Protein AF-A0A5E6T6J3-F1 (afdb_monomer_lite)

Organism: Pseudomonas fluorescens (NCBI:txid294)

Foldseek 3Di:
DDDDDDDDDDDDDDDDDPDDDDDDDPPDDPDDPPPQVVVVLLVQPLQAAWPLQQWDDAPQWIKTWDDADPVGRFIKIKIDGLPDLWIWIWGQDPVGTDIDDPDPVDRTDDPVSSVSNNPHPRSVCSPVSFDHFQWFWPDQDQQAWTKIWTLRQWDADPQKTWTKIKTQGQAFDDDQPPATFGMKIWTKIANLVQQWIDTQKIFTAGLVGDTDDMDGDPDTDIDHLVPDDPSVSSNNVQVSDPSVSRVVGDRHDRDDHHYDDDDDDDDDVVVVVVVVVVVDDPDPDDDPDDDDDDPSPPDPDDDDDDD

pLDDT: mean 82.77, std 19.81, range [26.84, 98.56]

Sequence (307 aa):
MDARFSLLLALPLALAACSTPPKPQPLAKPQPPAQHPGLEVFERVINEPAAPDSIIRQGDQITYMIAPSASNPWVARFDASCSQPSASMFYPTNQGMQAFSDNDESSSLAQPQLQVLQRSEQLKNACAYRAVPDWRALDTAPGQDWLVLDRNSAIHDDGVLKIWTSIQLAHYQAAAGYSQVAQLHERLAIDCKQRTFKPLSDFKVDDNGRVYKGKINLNTPMAPLAQADRGQQRLIEAACQPAASWAQMATPPMRTPLPPQLDTPKAAPAVLAAIDALQLPQPRLTLEALHYRYDALVLNGICQPVR

Secondary structure (DSSP, 8-state):
-------------------PPPP-PPPPP-PPPP--HHHHHHHHHTTSPP-GGG-EEETTEEEEEEPP-SS----EEEEEESSSS-EEEEEEETTEEEEE-SSTT--BPPHHHHHHHHH-HHHHHHHHHSPPP-EEES---TTSPEEEEEEEEEEEETTEEEEEEEEEEEEEEE-SSSPEEEEEEEEEEEETTTTEEEEEEEEEE-TT--EEEEEE-TTPPPEEGGGS-HHHHHHHHHHTS-HHHHHTSPPPPP-PPBPP-PPPPPPPHHHHHHHHHTTPPPPSS----------TTTTSS--PPP-

Structure (mmCIF, N/CA/C/O backbone):
data_AF-A0A5E6T6J3-F1
#
_entry.id   AF-A0A5E6T6J3-F1
#
loop_
_atom_site.group_PDB
_atom_site.id
_atom_site.type_symbol
_atom_site.label_atom_id
_atom_site.label_alt_id
_atom_site.label_comp_id
_atom_site.label_asym_id
_atom_site.label_entity_id
_atom_site.label_seq_id
_atom_site.pdbx_PDB_ins_code
_atom_site.Cartn_x
_atom_site.Cartn_y
_atom_site.Cartn_z
_atom_site.occupancy
_atom_site.B_iso_or_equiv
_atom_site.auth_seq_id
_atom_site.auth_comp_id
_atom_site.auth_asym_id
_atom_site.auth_atom_id
_atom_site.pdbx_PDB_model_num
ATOM 1 N N . MET A 1 1 ? 72.345 -20.130 47.124 1.00 34.69 1 MET A N 1
ATOM 2 C CA . MET A 1 1 ? 73.199 -20.010 45.929 1.00 34.69 1 MET A CA 1
ATOM 3 C C . MET A 1 1 ? 72.376 -19.271 44.886 1.00 34.69 1 MET A C 1
ATOM 5 O O . MET A 1 1 ? 71.351 -19.800 44.498 1.00 34.69 1 MET A O 1
ATOM 9 N N . ASP A 1 2 ? 72.622 -18.039 44.470 1.00 36.75 2 ASP A N 1
ATOM 10 C CA . ASP A 1 2 ? 73.571 -17.016 44.883 1.00 36.75 2 ASP A CA 1
ATOM 11 C C . ASP A 1 2 ? 72.909 -15.656 44.660 1.00 36.75 2 ASP A C 1
ATOM 13 O O . ASP A 1 2 ? 72.164 -15.450 43.703 1.00 36.75 2 ASP A O 1
ATOM 17 N N . ALA A 1 3 ? 73.193 -14.740 45.576 1.00 38.31 3 ALA A N 1
ATOM 18 C CA . ALA A 1 3 ? 72.834 -13.341 45.496 1.00 38.31 3 ALA A CA 1
ATOM 19 C C . ALA A 1 3 ? 73.703 -12.626 44.456 1.00 38.31 3 ALA A C 1
ATOM 21 O O . ALA A 1 3 ? 74.915 -12.835 44.448 1.00 38.31 3 ALA A O 1
ATOM 22 N N . ARG A 1 4 ? 73.128 -11.695 43.683 1.00 43.88 4 ARG A N 1
ATOM 23 C CA . ARG A 1 4 ? 73.858 -10.507 43.215 1.00 43.88 4 ARG A CA 1
ATOM 24 C C . ARG A 1 4 ? 72.974 -9.265 43.285 1.00 43.88 4 ARG A C 1
ATOM 26 O O . ARG A 1 4 ? 71.916 -9.175 42.675 1.00 43.88 4 ARG A O 1
ATOM 33 N N . PHE A 1 5 ? 73.466 -8.362 44.118 1.00 38.38 5 PHE A N 1
ATOM 34 C CA . PHE A 1 5 ? 73.019 -7.022 44.461 1.00 38.38 5 PHE A CA 1
ATOM 35 C C . PHE A 1 5 ? 73.732 -5.994 43.560 1.00 38.38 5 PHE A C 1
ATOM 37 O O . PHE A 1 5 ? 74.845 -6.272 43.112 1.00 38.38 5 PHE A O 1
ATOM 44 N N . SER A 1 6 ? 73.154 -4.784 43.479 1.00 40.75 6 SER A N 1
ATOM 45 C CA . SER A 1 6 ? 73.838 -3.487 43.256 1.00 40.75 6 SER A CA 1
ATOM 46 C C . SER A 1 6 ? 74.314 -3.165 41.818 1.00 40.75 6 SER A C 1
ATOM 48 O O . SER A 1 6 ? 74.753 -4.049 41.104 1.00 40.75 6 SER A O 1
ATOM 50 N N . LEU A 1 7 ? 74.313 -1.926 41.297 1.00 35.81 7 LEU A N 1
ATOM 51 C CA . LEU A 1 7 ? 74.151 -0.587 41.877 1.00 35.81 7 LEU A CA 1
ATOM 52 C C . LEU A 1 7 ? 73.859 0.454 40.753 1.00 35.81 7 LEU A C 1
ATOM 54 O O . LEU A 1 7 ? 74.446 0.372 39.680 1.00 35.81 7 LEU A O 1
ATOM 58 N N . LEU A 1 8 ? 72.991 1.426 41.065 1.00 38.19 8 LEU A N 1
ATOM 59 C CA . LEU A 1 8 ? 72.977 2.874 40.747 1.00 38.19 8 LEU A CA 1
ATOM 60 C C . LEU A 1 8 ? 73.621 3.441 39.457 1.00 38.19 8 LEU A C 1
ATOM 62 O O . LEU A 1 8 ? 74.832 3.372 39.283 1.00 38.19 8 LEU A O 1
ATOM 66 N N . LEU A 1 9 ? 72.850 4.278 38.740 1.00 41.41 9 LEU A N 1
ATOM 67 C CA . LEU A 1 9 ? 73.214 5.692 38.518 1.00 41.41 9 LEU A CA 1
ATOM 68 C C . LEU A 1 9 ? 72.005 6.544 38.088 1.00 41.41 9 LEU A C 1
ATOM 70 O O . LEU A 1 9 ? 71.253 6.199 37.182 1.00 41.41 9 LEU A O 1
ATOM 74 N N . ALA A 1 10 ? 71.832 7.654 38.802 1.00 41.59 10 ALA A N 1
ATOM 75 C CA . ALA A 1 10 ? 70.786 8.651 38.645 1.00 41.59 10 ALA A CA 1
ATOM 76 C C . ALA A 1 10 ? 71.188 9.745 37.645 1.00 41.59 10 ALA A C 1
ATOM 78 O O . ALA A 1 10 ? 72.358 10.116 37.589 1.00 41.59 10 ALA A O 1
ATOM 79 N N . LEU A 1 11 ? 70.204 10.349 36.970 1.00 38.53 11 LEU A N 1
ATOM 80 C CA . LEU A 1 11 ? 70.272 11.751 36.545 1.00 38.53 11 LEU A CA 1
ATOM 81 C C . LEU A 1 11 ? 68.851 12.350 36.450 1.00 38.53 11 LEU A C 1
ATOM 83 O O . LEU A 1 11 ? 68.021 11.809 35.719 1.00 38.53 11 LEU A O 1
ATOM 87 N N . PRO A 1 12 ? 68.543 13.440 37.180 1.00 44.53 12 PRO A N 1
ATOM 88 C CA . PRO A 1 12 ? 67.252 14.112 37.126 1.00 44.53 12 PRO A CA 1
ATOM 89 C C . PRO A 1 12 ? 67.268 15.213 36.055 1.00 44.53 12 PRO A C 1
ATOM 91 O O . PRO A 1 12 ? 68.123 16.095 36.073 1.00 44.53 12 PRO A O 1
ATOM 94 N N . LEU A 1 13 ? 66.293 15.204 35.147 1.00 43.09 13 LEU A N 1
ATOM 95 C CA . LEU A 1 13 ? 65.971 16.361 34.310 1.00 43.09 13 LEU A CA 1
ATOM 96 C C . LEU A 1 13 ? 64.807 17.107 34.961 1.00 43.09 13 LEU A C 1
ATOM 98 O O . LEU A 1 13 ? 63.645 16.729 34.838 1.00 43.09 13 LEU A O 1
ATOM 102 N N . ALA A 1 14 ? 65.155 18.159 35.699 1.00 44.19 14 ALA A N 1
ATOM 103 C CA . ALA A 1 14 ? 64.214 19.146 36.193 1.00 44.19 14 ALA A CA 1
ATOM 104 C C . ALA A 1 14 ? 63.704 19.990 35.013 1.00 44.19 14 ALA A C 1
ATOM 106 O O . ALA A 1 14 ? 64.419 20.850 34.502 1.00 44.19 14 ALA A O 1
ATOM 107 N N . LEU A 1 15 ? 62.461 19.757 34.593 1.00 42.69 15 LEU A N 1
ATOM 108 C CA . LEU A 1 15 ? 61.692 20.717 33.805 1.00 42.69 15 LEU A CA 1
ATOM 109 C C . LEU A 1 15 ? 60.736 21.431 34.760 1.00 42.69 15 LEU A C 1
ATOM 111 O O . LEU A 1 15 ? 59.758 20.861 35.240 1.00 42.69 15 LEU A O 1
ATOM 115 N N . ALA A 1 16 ? 61.078 22.679 35.072 1.00 42.09 16 ALA A N 1
ATOM 116 C CA . ALA A 1 16 ? 60.242 23.595 35.825 1.00 42.09 16 ALA A CA 1
ATOM 117 C C . ALA A 1 16 ? 58.937 23.851 35.053 1.00 42.09 16 ALA A C 1
ATOM 119 O O . ALA A 1 16 ? 58.930 24.523 34.023 1.00 42.09 16 ALA A O 1
ATOM 120 N N . ALA A 1 17 ? 57.831 23.305 35.552 1.00 38.59 17 ALA A N 1
ATOM 121 C CA . ALA A 1 17 ? 56.495 23.646 35.094 1.00 38.59 17 ALA A CA 1
ATOM 122 C C . ALA A 1 17 ? 56.027 24.918 35.817 1.00 38.59 17 ALA A C 1
ATOM 124 O O . ALA A 1 17 ? 55.760 24.899 37.018 1.00 38.59 17 ALA A O 1
ATOM 125 N N . CYS A 1 18 ? 55.894 26.027 35.089 1.00 38.78 18 CYS A N 1
ATOM 126 C CA . CYS A 1 18 ? 55.054 27.141 35.519 1.00 38.78 18 CYS A CA 1
ATOM 127 C C . CYS A 1 18 ? 53.586 26.719 35.365 1.00 38.78 18 CYS A C 1
ATOM 129 O O . CYS A 1 18 ? 52.980 26.908 34.314 1.00 38.78 18 CYS A O 1
ATOM 131 N N . SER A 1 19 ? 53.017 26.110 36.403 1.00 37.44 19 SER A N 1
ATOM 132 C CA . SER A 1 19 ? 51.585 25.832 36.488 1.00 37.44 19 SER A CA 1
ATOM 133 C C . SER A 1 19 ? 50.838 27.111 36.870 1.00 37.44 19 SER A C 1
ATOM 135 O O . SER A 1 19 ? 50.778 27.480 38.044 1.00 37.44 19 SER A O 1
ATOM 137 N N . THR A 1 20 ? 50.263 27.799 35.886 1.00 49.47 20 THR A N 1
ATOM 138 C CA . THR A 1 20 ? 49.179 28.752 36.135 1.00 49.47 20 THR A CA 1
ATOM 139 C C . THR A 1 20 ? 47.902 27.964 36.457 1.00 49.47 20 THR A C 1
ATOM 141 O O . THR A 1 20 ? 47.571 27.019 35.738 1.00 49.47 20 THR A O 1
ATOM 144 N N . PRO A 1 21 ? 47.181 28.286 37.546 1.00 46.97 21 PRO A N 1
ATOM 145 C CA . PRO A 1 21 ? 45.949 27.585 37.885 1.00 46.97 21 PRO A CA 1
ATOM 146 C C . PRO A 1 21 ? 44.889 27.823 36.794 1.00 46.97 21 PRO A C 1
ATOM 148 O O . PRO A 1 21 ? 44.696 28.972 36.376 1.00 46.97 21 PRO A O 1
ATOM 151 N N . PRO A 1 22 ? 44.190 26.774 36.319 1.00 43.94 22 PRO A N 1
ATOM 152 C CA . PRO A 1 22 ? 43.126 26.934 35.343 1.00 43.94 22 PRO A CA 1
ATOM 153 C C . PRO A 1 22 ? 41.999 27.769 35.952 1.00 43.94 22 PRO A C 1
ATOM 155 O O . PRO A 1 22 ? 41.459 27.467 37.017 1.00 43.94 22 PRO A O 1
ATOM 158 N N . LYS A 1 23 ? 41.663 28.856 35.256 1.00 38.97 23 LYS A N 1
ATOM 159 C CA . LYS A 1 23 ? 40.529 29.724 35.568 1.00 38.97 23 LYS A CA 1
ATOM 160 C C . LYS A 1 23 ? 39.251 28.865 35.556 1.00 38.97 23 LYS A C 1
ATOM 162 O O . LYS A 1 23 ? 39.066 28.129 34.584 1.00 38.97 23 LYS A O 1
ATOM 167 N N . PRO A 1 24 ? 38.375 28.935 36.576 1.00 42.72 24 PRO A N 1
ATOM 168 C CA . PRO A 1 24 ? 37.140 28.160 36.592 1.00 42.72 24 PRO A CA 1
ATOM 169 C C . PRO A 1 24 ? 36.314 28.490 35.348 1.00 42.72 24 PRO A C 1
ATOM 171 O O . PRO A 1 24 ? 35.892 29.634 35.160 1.00 42.72 24 PRO A O 1
ATOM 174 N N . GLN A 1 25 ? 36.120 27.503 34.475 1.00 47.19 25 GLN A N 1
ATOM 175 C CA . GLN A 1 25 ? 35.146 27.611 33.399 1.00 47.19 25 GLN A CA 1
ATOM 176 C C . GLN A 1 25 ? 33.752 27.645 34.043 1.00 47.19 25 GLN A C 1
ATOM 178 O O . GLN A 1 25 ? 33.476 26.820 34.920 1.00 47.19 25 GLN A O 1
ATOM 183 N N . PRO A 1 26 ? 32.874 28.589 33.665 1.00 46.91 26 PRO A N 1
ATOM 184 C CA . PRO A 1 26 ? 31.494 28.565 34.120 1.00 46.91 26 PRO A CA 1
ATOM 185 C C . PRO A 1 26 ? 30.868 27.238 33.696 1.00 46.91 26 PRO A C 1
ATOM 187 O O . PRO A 1 26 ? 30.985 26.860 32.529 1.00 46.91 26 PRO A O 1
ATOM 190 N N . LEU A 1 27 ? 30.211 26.543 34.632 1.00 44.94 27 LEU A N 1
ATOM 191 C CA . LEU A 1 27 ? 29.391 25.381 34.305 1.00 44.94 27 LEU A CA 1
ATOM 192 C C . LEU A 1 27 ? 28.456 25.760 33.154 1.00 44.94 27 LEU A C 1
ATOM 194 O O . LEU A 1 27 ? 27.659 26.697 33.276 1.00 44.94 27 LEU A O 1
ATOM 198 N N . ALA A 1 28 ? 28.571 25.035 32.041 1.00 47.66 28 ALA A N 1
ATOM 199 C CA . ALA A 1 28 ? 27.585 25.088 30.980 1.00 47.66 28 ALA A CA 1
ATOM 200 C C . ALA A 1 28 ? 26.216 24.842 31.622 1.00 47.66 28 ALA A C 1
ATOM 202 O O . ALA A 1 28 ? 26.008 23.835 32.304 1.00 47.66 28 ALA A O 1
ATOM 203 N N . LYS A 1 29 ? 25.300 25.801 31.460 1.00 40.41 29 LYS A N 1
ATOM 204 C CA . LYS A 1 29 ? 23.901 25.602 31.839 1.00 40.41 29 LYS A CA 1
ATOM 205 C C . LYS A 1 29 ? 23.422 24.325 31.140 1.00 40.41 29 LYS A C 1
ATOM 207 O O . LYS A 1 29 ? 23.726 24.184 29.954 1.00 40.41 29 LYS A O 1
ATOM 212 N N . PRO A 1 30 ? 22.689 23.426 31.821 1.00 41.59 30 PRO A N 1
ATOM 213 C CA . PRO A 1 30 ? 22.049 22.304 31.154 1.00 41.59 30 PRO A CA 1
ATOM 214 C C . PRO A 1 30 ? 21.245 22.857 29.979 1.00 41.59 30 PRO A C 1
ATOM 216 O O . PRO A 1 30 ? 20.321 23.650 30.177 1.00 41.59 30 PRO A O 1
ATOM 219 N N . GLN A 1 31 ? 21.645 22.516 28.753 1.00 39.72 31 GLN A N 1
ATOM 220 C CA . GLN A 1 31 ? 20.780 22.738 27.606 1.00 39.72 31 GLN A CA 1
ATOM 221 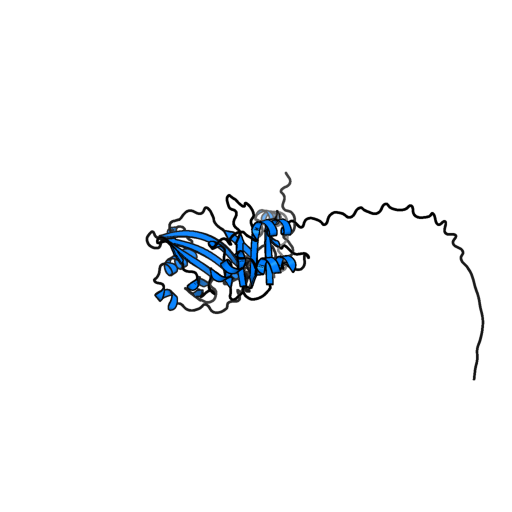C C . GLN A 1 31 ? 19.485 21.972 27.894 1.00 39.72 31 GLN A C 1
ATOM 223 O O . GLN A 1 31 ? 19.563 20.808 28.302 1.00 39.72 31 GLN A O 1
ATOM 228 N N . PRO A 1 32 ? 18.306 22.601 27.738 1.00 45.78 32 PRO A N 1
ATOM 229 C CA . PRO A 1 32 ? 17.053 21.864 27.740 1.00 45.78 32 PRO A CA 1
ATOM 230 C C . PRO A 1 32 ? 17.205 20.676 26.783 1.00 45.78 32 PRO A C 1
ATOM 232 O O . PRO A 1 32 ? 17.799 20.869 25.714 1.00 45.78 32 PRO A O 1
ATOM 235 N N . PRO A 1 33 ? 16.746 19.465 27.149 1.00 48.06 33 PRO A N 1
ATOM 236 C CA . PRO A 1 33 ? 16.816 18.325 26.245 1.00 48.06 33 PRO A CA 1
ATOM 237 C C . PRO A 1 33 ? 16.222 18.750 24.904 1.00 48.06 33 PRO A C 1
ATOM 239 O O . PRO A 1 33 ? 15.139 19.340 24.866 1.00 48.06 33 PRO A O 1
ATOM 242 N N . ALA A 1 34 ? 16.981 18.542 23.826 1.00 51.72 34 ALA A N 1
ATOM 243 C CA . ALA A 1 34 ? 16.543 18.891 22.486 1.00 51.72 34 ALA A CA 1
ATOM 244 C C . ALA A 1 34 ? 15.158 18.271 22.266 1.00 51.72 34 ALA A C 1
ATOM 246 O O . ALA A 1 34 ? 15.000 17.057 22.395 1.00 51.72 34 ALA A O 1
ATOM 247 N N . GLN A 1 35 ? 14.144 19.103 22.015 1.00 57.00 35 GLN A N 1
ATOM 248 C CA . GLN A 1 35 ? 12.812 18.620 21.669 1.00 57.00 35 GLN A CA 1
ATOM 249 C C . GLN A 1 35 ? 12.959 17.758 20.420 1.00 57.00 35 GLN A C 1
ATOM 251 O O . GLN A 1 35 ? 13.288 18.270 19.352 1.00 57.00 35 GLN A O 1
ATOM 256 N N . HIS A 1 36 ? 12.781 16.447 20.569 1.00 68.56 36 HIS A N 1
ATOM 257 C CA . HIS A 1 36 ? 12.820 15.527 19.447 1.00 68.56 36 HIS A CA 1
ATOM 258 C C . HIS A 1 36 ? 11.587 15.823 18.582 1.00 68.56 36 HIS A C 1
ATOM 260 O O . HIS A 1 36 ? 10.478 15.594 19.068 1.00 68.56 36 HIS A O 1
ATOM 266 N N . PRO A 1 37 ? 11.715 16.314 17.332 1.00 83.88 37 PRO A N 1
ATOM 267 C CA . PRO A 1 37 ? 10.552 16.684 16.521 1.00 83.88 37 PRO A CA 1
ATOM 268 C C . PRO A 1 37 ? 9.555 15.526 16.384 1.00 83.88 37 PRO A C 1
ATOM 270 O O . PRO A 1 37 ? 8.348 15.730 16.430 1.00 83.88 37 PRO A O 1
ATOM 273 N N . GLY A 1 38 ? 10.064 14.289 16.329 1.00 90.88 38 GLY A N 1
ATOM 274 C CA . GLY A 1 38 ? 9.240 13.080 16.343 1.00 90.88 38 GLY A CA 1
ATOM 275 C C . GLY A 1 38 ? 8.353 12.912 17.585 1.00 90.88 38 GLY A C 1
ATOM 276 O O . GLY A 1 38 ? 7.241 12.419 17.442 1.00 90.88 38 GLY A O 1
ATOM 277 N N . LEU A 1 39 ? 8.778 13.356 18.776 1.00 93.50 39 LEU A N 1
ATOM 278 C CA . LEU A 1 39 ? 7.950 13.264 19.985 1.00 93.50 39 LEU A CA 1
ATOM 279 C C . LEU A 1 39 ? 6.722 14.172 19.883 1.00 93.50 39 LEU A C 1
ATOM 281 O O . LEU A 1 39 ? 5.617 13.725 20.177 1.00 93.50 39 LEU A O 1
ATOM 285 N N . GLU A 1 40 ? 6.901 15.406 19.404 1.00 92.75 40 GLU A N 1
ATOM 286 C CA . GLU A 1 40 ? 5.778 16.318 19.177 1.00 92.75 40 GLU A CA 1
ATOM 287 C C . GLU A 1 40 ? 4.799 15.724 18.161 1.00 92.75 40 GLU A C 1
ATOM 289 O O . GLU A 1 40 ? 3.599 15.678 18.427 1.00 92.75 40 GLU A O 1
ATOM 294 N N . VAL A 1 41 ? 5.294 15.209 17.025 1.00 94.56 41 VAL A N 1
ATOM 295 C CA . VAL A 1 41 ? 4.415 14.560 16.040 1.00 94.56 41 VAL A CA 1
ATOM 296 C C . VAL A 1 41 ? 3.656 13.405 16.684 1.00 94.56 41 VAL A C 1
ATOM 298 O O . VAL A 1 41 ? 2.436 13.349 16.558 1.00 94.56 41 VAL A O 1
ATOM 301 N N . PHE A 1 42 ? 4.347 12.519 17.408 1.00 95.81 42 PHE A N 1
ATOM 302 C CA . PHE A 1 42 ? 3.733 11.373 18.078 1.00 95.81 42 PHE A CA 1
ATOM 303 C C . PHE A 1 42 ? 2.585 11.804 18.997 1.00 95.81 42 PHE A C 1
ATOM 305 O O . PHE A 1 42 ? 1.472 11.302 18.860 1.00 95.81 42 PHE A O 1
ATOM 312 N N . GLU A 1 43 ? 2.815 12.780 19.877 1.00 94.50 43 GLU A N 1
ATOM 313 C CA . GLU A 1 43 ? 1.795 13.296 20.799 1.00 94.50 43 GLU A CA 1
ATOM 314 C C . GLU A 1 43 ? 0.587 13.904 20.069 1.00 94.50 43 GLU A C 1
ATOM 316 O O . GLU A 1 43 ? -0.543 13.810 20.553 1.00 94.50 43 GLU A O 1
ATOM 321 N N . ARG A 1 44 ? 0.804 14.487 18.883 1.00 94.19 44 ARG A N 1
ATOM 322 C CA . ARG A 1 44 ? -0.257 15.059 18.040 1.00 94.19 44 ARG A CA 1
ATOM 323 C C . ARG A 1 44 ? -1.055 14.018 17.267 1.00 94.19 44 ARG A C 1
ATOM 325 O O . ARG A 1 44 ? -2.208 14.293 16.949 1.00 94.19 44 ARG A O 1
ATOM 332 N N . VAL A 1 45 ? -0.469 12.868 16.931 1.00 95.75 45 VAL A N 1
ATOM 333 C CA . VAL A 1 45 ? -1.109 11.881 16.043 1.00 95.75 45 VAL A CA 1
ATOM 334 C C . VAL A 1 45 ? -1.593 10.617 16.747 1.00 95.75 45 VAL A C 1
ATOM 336 O O . VAL A 1 45 ? -2.412 9.900 16.186 1.00 95.75 45 VAL A O 1
ATOM 339 N N . ILE A 1 46 ? -1.124 10.312 17.959 1.00 95.50 46 ILE A N 1
ATOM 340 C CA . ILE A 1 46 ? -1.368 9.013 18.616 1.00 95.50 46 ILE A CA 1
ATOM 341 C C . ILE A 1 46 ? -2.845 8.721 18.923 1.00 95.50 46 ILE A C 1
ATOM 343 O O . ILE A 1 46 ? -3.253 7.565 19.021 1.00 95.50 46 ILE A O 1
ATOM 347 N N . ASN A 1 47 ? -3.655 9.773 19.056 1.00 93.62 47 ASN A N 1
ATOM 348 C CA . ASN A 1 47 ? -5.092 9.670 19.312 1.00 93.62 47 ASN A CA 1
ATOM 349 C C . ASN A 1 47 ? -5.945 9.879 18.054 1.00 93.62 47 ASN A C 1
ATOM 351 O O . ASN A 1 47 ? -7.170 9.799 18.129 1.00 93.62 47 ASN A O 1
ATOM 355 N N . GLU A 1 48 ? -5.323 10.148 16.907 1.00 95.25 48 GLU A N 1
ATOM 356 C CA . GLU A 1 48 ? -6.041 10.304 15.647 1.00 95.25 48 GLU A CA 1
ATOM 357 C C . GLU A 1 48 ? -6.415 8.939 15.059 1.00 95.25 48 GLU A C 1
ATOM 359 O O . GLU A 1 48 ? -5.686 7.957 15.230 1.00 95.25 48 GLU A O 1
ATOM 364 N N . PRO A 1 49 ? -7.532 8.833 14.329 1.00 94.25 49 PRO A N 1
ATOM 365 C CA . PRO A 1 49 ? -7.868 7.599 13.641 1.00 94.25 49 PRO A CA 1
ATOM 366 C C . PRO A 1 49 ? -6.873 7.309 12.509 1.00 94.25 49 PRO A C 1
ATOM 368 O O . PRO A 1 49 ? -6.464 8.200 11.763 1.00 94.25 49 PRO A O 1
ATOM 371 N N . ALA A 1 50 ? -6.536 6.029 12.333 1.00 95.25 50 ALA A N 1
ATOM 372 C CA . ALA A 1 50 ? -5.839 5.569 11.139 1.00 95.25 50 ALA A CA 1
ATOM 373 C C . ALA A 1 50 ? -6.678 5.878 9.892 1.00 95.25 50 ALA A C 1
ATOM 375 O O . ALA A 1 50 ? -7.880 5.603 9.862 1.00 95.25 50 ALA A O 1
ATOM 376 N N . ALA A 1 51 ? -6.053 6.412 8.844 1.00 94.81 51 ALA A N 1
ATOM 377 C CA . ALA A 1 51 ? -6.735 6.616 7.577 1.00 94.81 51 ALA A CA 1
ATOM 378 C C . ALA A 1 51 ? -7.046 5.240 6.958 1.00 94.81 51 ALA A C 1
ATOM 380 O O . ALA A 1 51 ? -6.110 4.509 6.619 1.00 94.81 51 ALA A O 1
ATOM 381 N N . PRO A 1 52 ? -8.324 4.860 6.784 1.00 93.31 52 PRO A N 1
ATOM 382 C CA . PRO A 1 52 ? -8.708 3.479 6.477 1.00 93.31 52 PRO A CA 1
ATOM 383 C C . PRO A 1 52 ? -8.122 2.978 5.154 1.00 93.31 52 PRO A C 1
ATOM 385 O O . PRO A 1 52 ? -7.695 1.829 5.042 1.00 93.31 52 PRO A O 1
ATOM 388 N N . ASP A 1 53 ? -8.025 3.866 4.167 1.00 94.88 53 ASP A N 1
ATOM 389 C CA . ASP A 1 53 ? -7.494 3.546 2.845 1.00 94.88 53 ASP A CA 1
ATOM 390 C C . ASP A 1 53 ? -5.960 3.467 2.808 1.00 94.88 53 ASP A C 1
ATOM 392 O O . ASP A 1 53 ? -5.393 3.182 1.761 1.00 94.88 53 ASP A O 1
ATOM 396 N N . SER A 1 54 ? -5.272 3.676 3.935 1.00 95.56 54 SER A N 1
ATOM 397 C CA . SER A 1 54 ? -3.814 3.523 4.064 1.00 95.56 54 SER A CA 1
ATOM 398 C C . SER A 1 54 ? -3.377 2.220 4.734 1.00 95.56 54 SER A C 1
ATOM 400 O O . SER A 1 54 ? -2.183 1.942 4.800 1.00 95.56 54 SER A O 1
ATOM 402 N N . ILE A 1 55 ? -4.328 1.441 5.260 1.00 96.00 55 ILE A N 1
ATOM 403 C CA . ILE A 1 55 ? -4.034 0.290 6.112 1.00 96.00 55 ILE A CA 1
ATOM 404 C C . ILE A 1 55 ? -3.567 -0.895 5.256 1.00 96.00 55 ILE A C 1
ATOM 406 O O . ILE A 1 55 ? -4.362 -1.560 4.579 1.00 96.00 55 ILE A O 1
ATOM 410 N N . ILE A 1 56 ? -2.268 -1.185 5.318 1.00 94.56 56 ILE A N 1
ATOM 411 C CA . ILE A 1 56 ? -1.615 -2.360 4.742 1.00 94.56 56 ILE A CA 1
ATOM 412 C C . ILE A 1 56 ? -1.362 -3.391 5.819 1.00 94.56 56 ILE A C 1
ATOM 414 O O . ILE A 1 56 ? -0.795 -3.067 6.849 1.00 94.56 56 ILE A O 1
ATOM 418 N N . ARG A 1 57 ? -1.760 -4.639 5.578 1.00 93.44 57 ARG A N 1
ATOM 419 C CA . ARG A 1 57 ? -1.480 -5.752 6.484 1.00 93.44 57 ARG A CA 1
ATOM 420 C C . ARG A 1 57 ? -0.698 -6.826 5.752 1.00 93.44 57 ARG A C 1
ATOM 422 O O . ARG A 1 57 ? -1.004 -7.117 4.602 1.00 93.44 57 ARG A O 1
ATOM 429 N N . GLN A 1 58 ? 0.250 -7.447 6.436 1.00 89.44 58 GLN A N 1
ATOM 430 C CA . GLN A 1 58 ? 0.949 -8.638 5.980 1.00 89.44 58 GLN A CA 1
ATOM 431 C C . GLN A 1 58 ? 1.182 -9.560 7.174 1.00 89.44 58 GLN A C 1
ATOM 433 O O . GLN A 1 58 ? 2.035 -9.320 8.027 1.00 89.44 58 GLN A O 1
ATOM 438 N N . GLY A 1 59 ? 0.373 -10.617 7.255 1.00 89.06 59 GLY A N 1
ATOM 439 C CA . GLY A 1 59 ? 0.332 -11.464 8.442 1.00 89.06 59 GLY A CA 1
ATOM 440 C C . GLY A 1 59 ? -0.016 -10.645 9.688 1.00 89.06 59 GLY A C 1
ATOM 441 O O . GLY A 1 59 ? -1.112 -10.091 9.797 1.00 89.06 59 GLY A O 1
ATOM 442 N N . ASP A 1 60 ? 0.923 -10.590 10.625 1.00 92.19 60 ASP A N 1
ATOM 443 C CA . ASP A 1 60 ? 0.797 -9.870 11.892 1.00 92.19 60 ASP A CA 1
ATOM 444 C C . ASP A 1 60 ? 1.277 -8.407 11.829 1.00 92.19 60 ASP A C 1
ATOM 446 O O . ASP A 1 60 ? 0.927 -7.610 12.695 1.00 92.19 60 ASP A O 1
ATOM 450 N N . GLN A 1 61 ? 2.037 -8.039 10.796 1.00 94.50 61 GLN A N 1
ATOM 451 C CA . GLN A 1 61 ? 2.521 -6.675 10.608 1.00 94.50 61 GLN A CA 1
ATOM 452 C C . GLN A 1 61 ? 1.465 -5.819 9.914 1.00 94.50 61 GLN A C 1
ATOM 454 O O . GLN A 1 61 ? 0.789 -6.266 8.979 1.00 94.50 61 GLN A O 1
ATOM 459 N N . ILE A 1 62 ? 1.344 -4.574 10.358 1.00 95.88 62 ILE A N 1
ATOM 460 C CA . ILE A 1 62 ? 0.454 -3.574 9.792 1.00 95.88 62 ILE A CA 1
ATOM 461 C C . ILE A 1 62 ? 1.204 -2.261 9.578 1.00 95.88 62 ILE A C 1
ATOM 463 O O . ILE A 1 62 ? 1.940 -1.803 10.447 1.00 95.88 62 ILE A O 1
ATOM 467 N N . THR A 1 63 ? 0.980 -1.638 8.431 1.00 96.56 63 THR A N 1
ATOM 468 C CA . THR A 1 63 ? 1.367 -0.259 8.153 1.00 96.56 63 THR A CA 1
ATOM 469 C C . THR A 1 63 ? 0.105 0.563 7.973 1.00 96.56 63 THR A C 1
ATOM 471 O O . THR A 1 63 ? -0.802 0.160 7.249 1.00 96.56 63 THR A O 1
ATOM 474 N N . TYR A 1 64 ? 0.036 1.734 8.590 1.00 96.81 64 TYR A N 1
ATOM 475 C CA . TYR A 1 64 ? -1.037 2.693 8.347 1.00 96.81 64 TYR A CA 1
ATOM 476 C C . TYR A 1 64 ? -0.530 4.120 8.494 1.00 96.81 64 TYR A C 1
ATOM 478 O O . TYR A 1 64 ? 0.530 4.377 9.063 1.00 96.81 64 TYR A O 1
ATOM 486 N N . MET A 1 65 ? -1.290 5.063 7.955 1.00 95.94 65 MET A N 1
ATOM 487 C CA . MET A 1 65 ? -0.977 6.480 8.009 1.00 95.94 65 MET A CA 1
ATOM 488 C C . MET A 1 65 ? -2.073 7.258 8.722 1.00 95.94 65 MET A C 1
ATOM 490 O O . MET A 1 65 ? -3.256 6.925 8.647 1.00 95.94 65 MET A O 1
ATOM 494 N N . ILE A 1 66 ? -1.662 8.344 9.361 1.00 95.44 66 ILE A N 1
ATOM 495 C CA . ILE A 1 66 ? -2.533 9.421 9.807 1.00 95.44 66 ILE A CA 1
ATOM 496 C C . ILE A 1 66 ? -2.527 10.462 8.701 1.00 95.44 66 ILE A C 1
ATOM 498 O O . ILE A 1 66 ? -1.473 10.981 8.332 1.00 95.44 66 ILE A O 1
ATOM 502 N N . ALA A 1 67 ? -3.696 10.667 8.101 1.00 90.12 67 ALA A N 1
ATOM 503 C CA . ALA A 1 67 ? -3.893 11.646 7.045 1.00 90.12 67 ALA A CA 1
ATOM 504 C C . ALA A 1 67 ? -4.191 13.018 7.659 1.00 90.12 67 ALA A C 1
ATOM 506 O O . ALA A 1 67 ? -4.835 13.079 8.709 1.00 90.12 67 ALA A O 1
ATOM 507 N N . PRO A 1 68 ? -3.807 14.112 6.983 1.00 87.94 68 PRO A N 1
ATOM 508 C CA . PRO A 1 68 ? -4.180 15.432 7.448 1.00 87.94 68 PRO A CA 1
ATOM 509 C C . PRO A 1 68 ? -5.702 15.605 7.341 1.00 87.94 68 PRO A C 1
ATOM 511 O O . PRO A 1 68 ? -6.336 15.164 6.379 1.00 87.94 68 PRO A O 1
ATOM 514 N N . SER A 1 69 ? -6.280 16.281 8.323 1.00 85.38 69 SER A N 1
ATOM 515 C CA . SER A 1 69 ? -7.692 16.637 8.415 1.00 85.38 69 SER A CA 1
ATOM 516 C C . SER A 1 69 ? -7.851 18.128 8.727 1.00 85.38 69 SER A C 1
ATOM 518 O O . SER A 1 69 ? -6.881 18.831 9.009 1.00 85.38 69 SER A O 1
ATOM 520 N N . ALA A 1 70 ? -9.090 18.626 8.697 1.00 83.19 70 ALA A N 1
ATOM 521 C CA . ALA A 1 70 ? -9.377 20.021 9.036 1.00 83.19 70 ALA A CA 1
ATOM 522 C C . ALA A 1 70 ? -8.967 20.384 10.478 1.00 83.19 70 ALA A C 1
ATOM 524 O O . ALA A 1 70 ? -8.592 21.525 10.737 1.00 83.19 70 ALA A O 1
ATOM 525 N N . SER A 1 71 ? -9.030 19.424 11.406 1.00 81.94 71 SER A N 1
ATOM 526 C CA . SER A 1 71 ? -8.673 19.607 12.818 1.00 81.94 71 SER A CA 1
ATOM 527 C C . SER A 1 71 ? -7.224 19.241 13.137 1.00 81.94 71 SER A C 1
ATOM 529 O O . SER A 1 71 ? -6.712 19.668 14.170 1.00 81.94 71 SER A O 1
ATOM 531 N N . ASN A 1 72 ? -6.559 18.466 12.277 1.00 82.25 72 ASN A N 1
ATOM 532 C CA . ASN A 1 72 ? -5.205 17.990 12.513 1.00 82.25 72 ASN A CA 1
ATOM 533 C C . ASN A 1 72 ? -4.389 17.968 11.204 1.00 82.25 72 ASN A C 1
ATOM 535 O O . ASN A 1 72 ? -4.602 17.085 10.376 1.00 82.25 72 ASN A O 1
ATOM 539 N N . PRO A 1 73 ? -3.439 18.898 10.997 1.00 87.38 73 PRO A N 1
ATOM 540 C CA . PRO A 1 73 ? -2.638 18.946 9.772 1.00 87.38 73 PRO A CA 1
ATOM 541 C C . PRO A 1 73 ? -1.485 17.928 9.752 1.00 87.38 73 PRO A C 1
ATOM 543 O O . PRO A 1 73 ? -0.749 17.864 8.767 1.00 87.38 73 PRO A O 1
ATOM 546 N N . TRP A 1 74 ? -1.272 17.182 10.838 1.00 89.12 74 TRP A N 1
ATOM 547 C CA . TRP A 1 74 ? -0.118 16.310 10.997 1.00 89.12 74 TRP A CA 1
ATOM 548 C C . TRP A 1 74 ? -0.275 15.019 10.194 1.00 89.12 74 TRP A C 1
ATOM 550 O O . TRP A 1 74 ? -1.363 14.467 10.043 1.00 89.12 74 TRP A O 1
ATOM 560 N N . VAL A 1 75 ? 0.858 14.529 9.691 1.00 92.44 75 VAL A N 1
ATOM 561 C CA . VAL A 1 75 ? 0.954 13.268 8.957 1.00 92.44 75 VAL A CA 1
ATOM 562 C C . VAL A 1 75 ? 1.990 12.400 9.637 1.00 92.44 75 VAL A C 1
ATOM 564 O O . VAL A 1 75 ? 3.097 12.851 9.928 1.00 92.44 75 VAL A O 1
ATOM 567 N N . ALA A 1 76 ? 1.642 11.142 9.853 1.00 95.62 76 ALA A N 1
ATOM 568 C CA . ALA A 1 76 ? 2.555 10.141 10.376 1.00 95.62 76 ALA A CA 1
ATOM 569 C C . ALA A 1 76 ? 2.251 8.792 9.738 1.00 95.62 76 ALA A C 1
ATOM 571 O O . ALA A 1 76 ? 1.128 8.535 9.307 1.00 95.62 76 ALA A O 1
ATOM 572 N N . ARG A 1 77 ? 3.251 7.922 9.686 1.00 96.06 77 ARG A N 1
ATOM 573 C CA . ARG A 1 77 ? 3.104 6.515 9.327 1.00 96.06 77 ARG A CA 1
ATOM 574 C C . ARG A 1 77 ? 3.522 5.669 10.513 1.00 96.06 77 ARG A C 1
ATOM 576 O O . ARG A 1 77 ? 4.591 5.903 11.064 1.00 96.06 77 ARG A O 1
ATOM 583 N N . PHE A 1 78 ? 2.723 4.671 10.842 1.00 97.06 78 PHE A N 1
ATOM 584 C CA . PHE A 1 78 ? 3.061 3.656 11.823 1.00 97.06 78 PHE A CA 1
ATOM 585 C C . PHE A 1 78 ? 3.249 2.326 11.112 1.00 97.06 78 PHE A C 1
ATOM 587 O O . PHE A 1 78 ? 2.389 1.929 10.329 1.00 97.06 78 PHE A O 1
ATOM 594 N N . ASP A 1 79 ? 4.355 1.656 11.411 1.00 96.12 79 ASP A N 1
ATOM 595 C CA . ASP A 1 79 ? 4.564 0.244 11.110 1.00 96.12 79 ASP A CA 1
ATOM 596 C C . ASP A 1 79 ? 4.546 -0.479 12.462 1.00 96.12 79 ASP A C 1
ATOM 598 O O . ASP A 1 79 ? 5.300 -0.102 13.357 1.00 96.12 79 ASP A O 1
ATOM 602 N N . ALA A 1 80 ? 3.663 -1.452 12.667 1.00 96.56 80 ALA A N 1
ATOM 603 C CA . ALA A 1 80 ? 3.487 -2.102 13.962 1.00 96.56 80 ALA A CA 1
ATOM 604 C C . ALA A 1 80 ? 3.075 -3.566 13.821 1.00 96.56 80 ALA A C 1
ATOM 606 O O . ALA A 1 80 ? 2.466 -3.974 12.836 1.00 96.56 80 ALA A O 1
ATOM 607 N N . SER A 1 81 ? 3.352 -4.349 14.855 1.00 95.50 81 SER A N 1
ATOM 608 C CA . SER A 1 81 ? 2.770 -5.675 15.019 1.00 95.50 81 SER A CA 1
ATOM 609 C C . SER A 1 81 ? 1.414 -5.585 15.726 1.00 95.50 81 SER A C 1
ATOM 611 O O . SER A 1 81 ? 1.239 -4.822 16.677 1.00 95.50 81 SER A O 1
ATOM 613 N N . CYS A 1 82 ? 0.453 -6.394 15.280 1.00 94.75 82 CYS A N 1
ATOM 614 C CA . CYS A 1 82 ? -0.854 -6.510 15.923 1.00 94.75 82 CYS A CA 1
ATOM 615 C C . CYS A 1 82 ? -0.843 -7.383 17.188 1.00 94.75 82 CYS A C 1
ATOM 617 O O . CYS A 1 82 ? -1.798 -7.319 17.963 1.00 94.75 82 CYS A O 1
ATOM 619 N N . SER A 1 83 ? 0.196 -8.197 17.409 1.00 93.69 83 SER A N 1
ATOM 620 C CA . SER A 1 83 ? 0.281 -9.121 18.553 1.00 93.69 83 SER A CA 1
ATOM 621 C C . SER A 1 83 ? 1.542 -8.974 19.407 1.00 93.69 83 SER A C 1
ATOM 623 O O . SER A 1 83 ? 1.537 -9.371 20.571 1.00 93.69 83 SER A O 1
ATOM 625 N N . GLN A 1 84 ? 2.615 -8.408 18.860 1.00 94.88 84 GLN A N 1
ATOM 626 C CA . GLN A 1 84 ? 3.913 -8.240 19.503 1.00 94.88 84 GLN A CA 1
ATOM 627 C C . GLN A 1 84 ? 4.179 -6.774 19.838 1.00 94.88 84 GLN A C 1
ATOM 629 O O . GLN A 1 84 ? 3.750 -5.868 19.121 1.00 94.88 84 GLN A O 1
ATOM 634 N N . PRO A 1 85 ? 4.960 -6.513 20.898 1.00 93.44 85 PRO A N 1
ATOM 635 C CA . PRO A 1 85 ? 5.350 -5.170 21.268 1.00 93.44 85 PRO A CA 1
ATOM 636 C C . PRO A 1 85 ? 6.470 -4.635 20.361 1.00 93.44 85 PRO A C 1
ATOM 638 O O . PRO A 1 85 ? 7.597 -4.447 20.803 1.00 93.44 85 PRO A O 1
ATOM 641 N N . SER A 1 86 ? 6.173 -4.398 19.084 1.00 94.94 86 SER A N 1
ATOM 642 C CA . SER A 1 86 ? 7.122 -3.868 18.101 1.00 94.94 86 SER A CA 1
ATOM 643 C C . SER A 1 86 ? 6.430 -2.859 17.198 1.00 94.94 86 SER A C 1
ATOM 645 O O . SER A 1 86 ? 5.379 -3.159 16.627 1.00 94.94 86 SER A O 1
ATOM 647 N N . ALA A 1 87 ? 7.003 -1.659 17.102 1.00 96.88 87 ALA A N 1
ATOM 648 C CA . ALA A 1 87 ? 6.498 -0.615 16.230 1.00 96.88 87 ALA A CA 1
ATOM 649 C C . ALA A 1 87 ? 7.552 0.450 15.910 1.00 96.88 87 ALA A C 1
ATOM 651 O O . ALA A 1 87 ? 8.477 0.698 16.685 1.00 96.88 87 ALA A O 1
ATOM 652 N N . SER A 1 88 ? 7.332 1.131 14.795 1.00 96.44 88 SER A N 1
ATOM 653 C CA . SER A 1 88 ? 8.056 2.298 14.310 1.00 96.44 88 SER A CA 1
ATOM 654 C C . SER A 1 88 ? 7.053 3.387 13.945 1.00 96.44 88 SER A C 1
ATOM 656 O O . SER A 1 8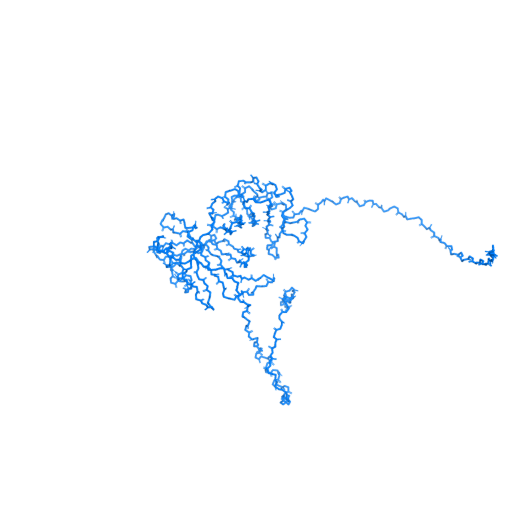8 ? 5.981 3.096 13.413 1.00 96.44 88 SER A O 1
ATOM 658 N N . MET A 1 89 ? 7.412 4.648 14.177 1.00 96.56 89 MET A N 1
ATOM 659 C CA . MET A 1 89 ? 6.685 5.792 13.628 1.00 96.56 89 MET A CA 1
ATOM 660 C C . MET A 1 89 ? 7.608 6.565 12.695 1.00 96.56 89 MET A C 1
ATOM 662 O O . MET A 1 89 ? 8.772 6.786 13.013 1.00 96.56 89 MET A O 1
ATOM 666 N N . PHE A 1 90 ? 7.078 7.014 11.567 1.00 94.50 90 PHE A N 1
ATOM 667 C CA . PHE A 1 90 ? 7.764 7.884 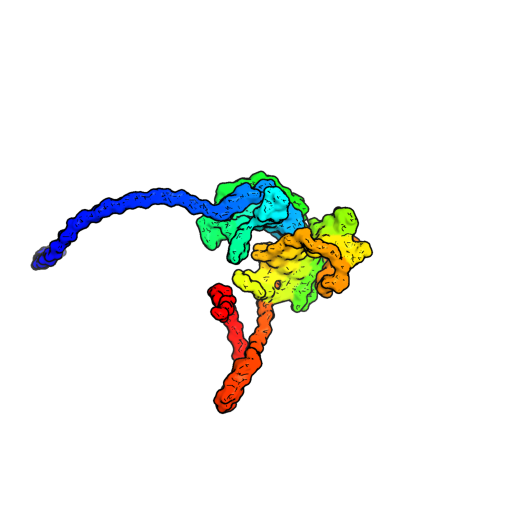10.628 1.00 94.50 90 PHE A CA 1
ATOM 668 C C . PHE A 1 90 ? 6.955 9.158 10.415 1.00 94.50 90 PHE A C 1
ATOM 670 O O . PHE A 1 90 ? 5.729 9.105 10.318 1.00 94.50 90 PHE A O 1
ATOM 677 N N . TYR A 1 91 ? 7.632 10.291 10.276 1.00 93.25 91 TYR A N 1
ATOM 678 C CA . TYR A 1 91 ? 7.009 11.594 10.054 1.00 93.25 91 TYR A CA 1
ATOM 679 C C . TYR A 1 91 ? 7.719 12.353 8.923 1.00 93.25 91 TYR A C 1
ATOM 681 O O . TYR A 1 91 ? 8.897 12.095 8.658 1.00 93.25 91 TYR A O 1
ATOM 689 N N . PRO A 1 92 ? 7.021 13.249 8.206 1.00 91.00 92 PRO A N 1
ATOM 690 C CA . PRO A 1 92 ? 7.604 13.976 7.088 1.00 91.00 92 PRO A CA 1
ATOM 691 C C . PRO A 1 92 ? 8.590 15.052 7.559 1.00 91.00 92 PRO A C 1
ATOM 693 O O . PRO A 1 92 ? 8.307 15.829 8.470 1.00 91.00 92 PRO A O 1
ATOM 696 N N . THR A 1 93 ? 9.724 15.140 6.873 1.00 89.12 93 THR A N 1
ATOM 697 C CA . THR A 1 93 ? 10.735 16.196 6.986 1.00 89.12 93 THR A CA 1
ATOM 698 C C . THR A 1 93 ? 11.112 16.703 5.591 1.00 89.12 93 THR A C 1
ATOM 700 O O . THR A 1 93 ? 10.642 16.197 4.568 1.00 89.12 93 THR A O 1
ATOM 703 N N . ASN A 1 94 ? 11.996 17.699 5.516 1.00 86.25 94 ASN A N 1
ATOM 704 C CA . ASN A 1 94 ? 12.559 18.169 4.245 1.00 86.25 94 ASN A CA 1
ATOM 705 C C . ASN A 1 94 ? 13.408 17.106 3.514 1.00 86.25 94 ASN A C 1
ATOM 707 O O . ASN A 1 94 ? 13.697 17.276 2.332 1.00 86.25 94 ASN A O 1
ATOM 711 N N . GLN A 1 95 ? 13.790 16.022 4.194 1.00 83.12 95 GLN A N 1
ATOM 712 C CA . GLN A 1 95 ? 14.551 14.898 3.641 1.00 83.12 95 GLN A CA 1
ATOM 713 C C . GLN A 1 95 ? 13.665 13.685 3.305 1.00 83.12 95 GLN A C 1
ATOM 715 O O . GLN A 1 95 ? 14.169 12.654 2.865 1.00 83.12 95 GLN A O 1
ATOM 720 N N . GLY A 1 96 ? 12.344 13.801 3.470 1.00 84.50 96 GLY A N 1
ATOM 721 C CA . GLY A 1 96 ? 11.396 12.702 3.298 1.00 84.50 96 GLY A CA 1
ATOM 722 C C . GLY A 1 96 ? 10.873 12.185 4.634 1.00 84.50 96 GLY A C 1
ATOM 723 O O . GLY A 1 96 ? 10.804 12.924 5.608 1.00 84.50 96 GLY A O 1
ATOM 724 N N . MET A 1 97 ? 10.441 10.926 4.681 1.00 87.31 97 MET A N 1
ATOM 725 C CA . MET A 1 97 ? 9.947 10.329 5.924 1.00 87.31 97 MET A CA 1
ATOM 726 C C . MET A 1 97 ? 11.129 9.944 6.818 1.00 87.31 97 MET A C 1
ATOM 728 O O . MET A 1 97 ? 11.952 9.127 6.412 1.00 87.31 97 MET A O 1
ATOM 732 N N . GLN A 1 98 ? 11.189 10.488 8.032 1.00 89.75 98 GLN A N 1
ATOM 733 C CA . GLN A 1 98 ? 12.205 10.160 9.031 1.00 89.75 98 GLN A CA 1
ATOM 734 C C . GLN A 1 98 ? 11.594 9.321 10.152 1.00 89.75 98 GLN A C 1
ATOM 736 O O . GLN A 1 98 ? 10.464 9.577 10.571 1.00 89.75 98 GLN A O 1
ATOM 741 N N . ALA A 1 99 ? 12.328 8.313 10.624 1.00 92.44 99 ALA A N 1
ATOM 742 C CA . ALA A 1 99 ? 11.917 7.524 11.777 1.00 92.44 99 ALA A CA 1
ATOM 743 C C . ALA A 1 99 ? 11.985 8.365 13.059 1.00 92.44 99 ALA A C 1
ATOM 745 O O . ALA A 1 99 ? 12.922 9.133 13.265 1.00 92.44 99 ALA A O 1
ATOM 746 N N . PHE A 1 100 ? 11.005 8.192 13.937 1.00 94.12 100 PHE A N 1
ATOM 747 C CA . PHE A 1 100 ? 11.097 8.644 15.314 1.00 94.12 100 PHE A CA 1
ATOM 748 C C . PHE A 1 100 ? 11.759 7.550 16.152 1.00 94.12 100 PHE A C 1
ATOM 750 O O . PHE A 1 100 ? 11.135 6.536 16.460 1.00 94.12 100 PHE A O 1
ATOM 757 N N . SER A 1 101 ? 13.023 7.778 16.498 1.00 89.19 101 SER A N 1
ATOM 758 C CA . SER A 1 101 ? 13.853 6.880 17.294 1.00 89.19 101 SER A CA 1
ATOM 759 C C . SER A 1 101 ? 14.808 7.697 18.164 1.00 89.19 101 SER A C 1
ATOM 761 O O . SER A 1 101 ? 15.196 8.797 17.783 1.00 89.19 101 SER A O 1
ATOM 763 N N . ASP A 1 102 ? 15.210 7.143 19.307 1.00 81.81 102 ASP A N 1
ATOM 764 C CA . ASP A 1 102 ? 16.223 7.740 20.190 1.00 81.81 102 ASP A CA 1
ATOM 765 C C . ASP A 1 102 ? 17.658 7.545 19.658 1.00 81.81 102 ASP A C 1
ATOM 767 O O . ASP A 1 102 ? 18.608 8.113 20.200 1.00 81.81 102 ASP A O 1
ATOM 771 N N . ASN A 1 103 ? 17.839 6.715 18.624 1.00 78.62 103 ASN A N 1
ATOM 772 C CA . ASN A 1 103 ? 19.119 6.495 17.955 1.00 78.62 103 ASN A CA 1
ATOM 773 C C . ASN A 1 103 ? 18.956 6.332 16.436 1.00 78.62 103 ASN A C 1
ATOM 775 O O . ASN A 1 103 ? 17.935 5.841 15.955 1.00 78.62 103 ASN A O 1
ATOM 779 N N . ASP A 1 104 ? 19.994 6.700 15.687 1.00 75.50 104 ASP A N 1
ATOM 780 C CA . ASP A 1 104 ? 19.978 6.679 14.217 1.00 75.50 104 ASP A CA 1
ATOM 781 C C . ASP A 1 104 ? 20.103 5.262 13.616 1.00 75.50 104 ASP A C 1
ATOM 783 O O . ASP A 1 104 ? 19.907 5.077 12.416 1.00 75.50 104 ASP A O 1
ATOM 787 N N . GLU A 1 105 ? 20.420 4.249 14.429 1.00 79.31 105 GLU A N 1
ATOM 788 C CA . GLU A 1 105 ? 20.621 2.862 13.976 1.00 79.31 105 GLU A CA 1
ATOM 789 C C . GLU A 1 105 ? 19.329 2.028 13.958 1.00 79.31 105 GLU A C 1
ATOM 791 O O . GLU A 1 105 ? 19.291 0.941 13.380 1.00 79.31 105 GLU A O 1
ATOM 796 N N . SER A 1 106 ? 18.255 2.526 14.573 1.00 85.56 106 SER A N 1
ATOM 797 C CA . SER A 1 106 ? 16.969 1.842 14.699 1.00 85.56 106 SER A CA 1
ATOM 798 C C . SER A 1 106 ? 15.833 2.734 14.218 1.00 85.56 106 SER A C 1
ATOM 800 O O . SER A 1 106 ? 15.838 3.942 14.428 1.00 85.56 106 SER A O 1
ATOM 802 N N . SER A 1 107 ? 14.805 2.134 13.619 1.00 89.69 107 SER A N 1
ATOM 803 C CA . SER A 1 107 ? 13.528 2.815 13.375 1.00 89.69 107 SER A CA 1
ATOM 804 C C . SER A 1 107 ? 12.506 2.585 14.490 1.00 89.69 107 SER A C 1
ATOM 806 O O . SER A 1 107 ? 11.386 3.088 14.406 1.00 89.69 107 SER A O 1
ATOM 808 N N . SER A 1 108 ? 12.824 1.755 15.486 1.00 94.12 108 SER A N 1
ATOM 809 C CA . SER A 1 108 ? 11.877 1.346 16.528 1.00 94.12 108 SER A CA 1
ATOM 810 C C . SER A 1 108 ? 11.558 2.495 17.479 1.00 94.12 108 SER A C 1
ATOM 812 O O . SER A 1 108 ? 12.453 3.216 17.915 1.00 94.12 108 SER A O 1
ATOM 814 N N . LEU A 1 109 ? 10.285 2.608 17.857 1.00 95.25 109 LEU A N 1
ATOM 815 C CA . LEU A 1 109 ? 9.857 3.517 18.913 1.00 95.25 109 LEU A CA 1
ATOM 816 C C . LEU A 1 109 ? 10.525 3.157 20.243 1.00 95.25 109 LEU A C 1
ATOM 818 O O . LEU A 1 109 ? 10.644 1.982 20.600 1.00 95.25 109 LEU A O 1
ATOM 822 N N . ALA A 1 110 ? 10.885 4.183 21.009 1.00 93.44 110 ALA A N 1
ATOM 823 C CA . ALA A 1 110 ? 11.344 4.017 22.377 1.00 93.44 110 ALA A CA 1
ATOM 824 C C . ALA A 1 110 ? 10.240 3.433 23.275 1.00 93.44 110 ALA A C 1
ATOM 826 O O . ALA A 1 110 ? 9.038 3.577 23.018 1.00 93.44 110 ALA A O 1
ATOM 827 N N . GLN A 1 111 ? 10.654 2.769 24.357 1.00 93.69 111 GLN A N 1
ATOM 828 C CA . GLN A 1 111 ? 9.758 1.978 25.204 1.00 93.69 111 GLN A CA 1
ATOM 829 C C . GLN A 1 111 ? 8.529 2.748 25.730 1.00 93.69 111 GLN A C 1
ATOM 831 O O . GLN A 1 111 ? 7.440 2.165 25.724 1.00 93.69 111 GLN A O 1
ATOM 836 N N . PRO A 1 112 ? 8.629 4.024 26.162 1.00 94.44 112 PRO A N 1
ATOM 837 C CA . PRO A 1 112 ? 7.458 4.776 26.610 1.00 94.44 112 PRO A CA 1
ATOM 838 C C . PRO A 1 112 ? 6.409 4.957 25.503 1.00 94.44 112 PRO A C 1
ATOM 840 O O . PRO A 1 112 ? 5.233 4.666 25.713 1.00 94.44 112 PRO A O 1
ATOM 843 N N . GLN A 1 113 ? 6.824 5.374 24.306 1.00 96.38 113 GLN A N 1
ATOM 844 C CA . GLN A 1 113 ? 5.937 5.620 23.164 1.00 96.38 113 GLN A CA 1
ATOM 845 C C . GLN A 1 113 ? 5.348 4.320 22.623 1.00 96.38 113 GLN A C 1
ATOM 847 O O . GLN A 1 113 ? 4.163 4.256 22.300 1.00 96.38 113 GLN A O 1
ATOM 852 N N . LEU A 1 114 ? 6.149 3.256 22.598 1.00 96.38 114 LEU A N 1
ATOM 853 C CA . LEU A 1 114 ? 5.692 1.928 22.219 1.00 96.38 114 LEU A CA 1
ATOM 854 C C . LEU A 1 114 ? 4.566 1.426 23.146 1.00 96.38 114 LEU A C 1
ATOM 856 O O . LEU A 1 114 ? 3.563 0.904 22.659 1.00 96.38 114 LEU A O 1
ATOM 860 N N . GLN A 1 115 ? 4.674 1.631 24.465 1.00 96.75 115 GLN A N 1
ATOM 861 C CA . GLN A 1 115 ? 3.605 1.267 25.408 1.00 96.75 115 GLN A CA 1
ATOM 862 C C . GLN A 1 115 ? 2.326 2.084 25.199 1.00 96.75 115 GLN A C 1
ATOM 864 O O . GLN A 1 115 ? 1.225 1.543 25.336 1.00 96.75 115 GLN A O 1
ATOM 869 N N . VAL A 1 116 ? 2.454 3.375 24.876 1.00 97.25 116 VAL A N 1
ATOM 870 C CA . VAL A 1 116 ? 1.298 4.223 24.551 1.00 97.25 116 VAL A CA 1
ATOM 871 C C . VAL A 1 116 ? 0.610 3.706 23.285 1.00 97.25 116 VAL A C 1
ATOM 873 O O . VAL A 1 116 ? -0.599 3.477 23.302 1.00 97.25 116 VAL A O 1
ATOM 876 N N . LEU A 1 117 ? 1.372 3.433 22.221 1.00 97.62 117 LEU A N 1
ATOM 877 C CA . LEU A 1 117 ? 0.835 2.923 20.958 1.00 97.62 117 LEU A CA 1
ATOM 878 C C . LEU A 1 117 ? 0.120 1.578 21.123 1.00 97.62 117 LEU A C 1
ATOM 880 O O . LEU A 1 117 ? -0.984 1.413 20.612 1.00 97.62 117 LEU A O 1
ATOM 884 N N . GLN A 1 118 ? 0.679 0.649 21.899 1.00 96.38 118 GLN A N 1
ATOM 885 C CA . GLN A 1 118 ? 0.054 -0.655 22.172 1.00 96.38 118 GLN A CA 1
ATOM 886 C C . GLN A 1 118 ? -1.317 -0.559 22.838 1.00 96.38 118 GLN A C 1
ATOM 888 O O . GLN A 1 118 ? -2.161 -1.437 22.669 1.00 96.38 118 GLN A O 1
ATOM 893 N N . ARG A 1 119 ? -1.542 0.492 23.629 1.00 96.19 119 ARG A N 1
ATOM 894 C CA . ARG A 1 119 ? -2.813 0.713 24.328 1.00 96.19 119 ARG A CA 1
ATOM 895 C C . ARG A 1 119 ? -3.782 1.577 23.529 1.00 96.19 119 ARG A C 1
ATOM 897 O O . ARG A 1 119 ? -4.958 1.617 23.894 1.00 96.19 119 ARG A O 1
ATOM 904 N N . SER A 1 120 ? -3.302 2.238 22.474 1.00 96.88 120 SER A N 1
ATOM 905 C CA . SER A 1 120 ? -4.083 3.161 21.655 1.00 96.88 120 SER A CA 1
ATOM 906 C C . SER A 1 120 ? -5.250 2.459 20.958 1.00 96.88 120 SER A C 1
ATOM 908 O O . SER A 1 120 ? -5.134 1.329 20.478 1.00 96.88 120 SER A O 1
ATOM 910 N N . GLU A 1 121 ? -6.383 3.154 20.861 1.00 96.25 121 GLU A N 1
ATOM 911 C CA . GLU A 1 121 ? -7.497 2.712 20.015 1.00 96.25 121 GLU A CA 1
ATOM 912 C C . GLU A 1 121 ? -7.117 2.756 18.532 1.00 96.25 121 GLU A C 1
ATOM 914 O O . GLU A 1 121 ? -7.603 1.952 17.744 1.00 96.25 121 GLU A O 1
ATOM 919 N N . GLN A 1 122 ? -6.191 3.641 18.160 1.00 95.06 122 GLN A N 1
ATOM 920 C CA . GLN A 1 122 ? -5.640 3.746 16.813 1.00 95.06 122 GLN A CA 1
ATOM 921 C C . GLN A 1 122 ? -5.085 2.402 16.313 1.00 95.06 122 GLN A C 1
ATOM 923 O O . GLN A 1 122 ? -5.549 1.900 15.287 1.00 95.06 122 GLN A O 1
ATOM 928 N N . LEU A 1 123 ? -4.148 1.784 17.046 1.00 96.44 123 LEU A N 1
ATOM 929 C CA . LEU A 1 123 ? -3.563 0.499 16.650 1.00 96.44 123 LEU A CA 1
ATOM 930 C C . LEU A 1 123 ? -4.598 -0.633 16.681 1.00 96.44 123 LEU A C 1
ATOM 932 O O . LEU A 1 123 ? -4.669 -1.422 15.738 1.00 96.44 123 LEU A O 1
ATOM 936 N N . LYS A 1 124 ? -5.428 -0.697 17.732 1.00 95.81 124 LYS A N 1
ATOM 937 C CA . LYS A 1 124 ? -6.479 -1.724 17.859 1.00 95.81 124 LYS A CA 1
ATOM 938 C C . LYS A 1 124 ? -7.440 -1.687 16.674 1.00 95.81 124 LYS A C 1
ATOM 940 O O . LYS A 1 124 ? -7.694 -2.721 16.057 1.00 95.81 124 LYS A O 1
ATOM 945 N N . ASN A 1 125 ? -7.919 -0.496 16.320 1.00 96.06 125 ASN A N 1
ATOM 946 C CA . ASN A 1 125 ? -8.842 -0.304 15.209 1.00 96.06 125 ASN A CA 1
ATOM 947 C C . ASN A 1 125 ? -8.177 -0.610 13.870 1.00 96.06 125 ASN A C 1
ATOM 949 O O . ASN A 1 125 ? -8.789 -1.281 13.045 1.00 96.06 125 ASN A O 1
ATOM 953 N N . ALA A 1 126 ? -6.921 -0.203 13.657 1.00 95.44 126 ALA A N 1
ATOM 954 C CA . ALA A 1 126 ? -6.200 -0.537 12.431 1.00 95.44 126 ALA A CA 1
ATOM 955 C C . ALA A 1 126 ? -6.061 -2.063 12.252 1.00 95.44 126 ALA A C 1
ATOM 957 O O . ALA A 1 126 ? -6.386 -2.599 11.190 1.00 95.44 126 ALA A O 1
ATOM 958 N N . CYS A 1 127 ? -5.662 -2.776 13.310 1.00 95.06 127 CYS A N 1
ATOM 959 C CA . CYS A 1 127 ? -5.524 -4.235 13.311 1.00 95.06 127 CYS A CA 1
ATOM 960 C C . CYS A 1 127 ? -6.852 -4.986 13.135 1.00 95.06 127 CYS A C 1
ATOM 962 O O . CYS A 1 127 ? -6.867 -6.065 12.536 1.00 95.06 127 CYS A O 1
ATOM 964 N N . ALA A 1 128 ? -7.956 -4.431 13.640 1.00 93.69 128 ALA A N 1
ATOM 965 C CA . ALA A 1 128 ? -9.294 -4.994 13.474 1.00 93.69 128 ALA A CA 1
ATOM 966 C C . ALA A 1 128 ? -9.900 -4.692 12.093 1.00 93.69 128 ALA A C 1
ATOM 968 O O . ALA A 1 128 ? -10.631 -5.520 11.554 1.00 93.69 128 ALA A O 1
ATOM 969 N N . TYR A 1 129 ? -9.588 -3.530 11.508 1.00 92.44 129 TYR A N 1
ATOM 970 C CA . TYR A 1 129 ? -10.178 -3.065 10.252 1.00 92.44 129 TYR A CA 1
ATOM 971 C C . TYR A 1 129 ? -9.818 -3.957 9.060 1.00 92.44 129 TYR A C 1
ATOM 973 O O . TYR A 1 129 ? -10.666 -4.231 8.211 1.00 92.44 129 TYR A O 1
ATOM 981 N N . ARG A 1 130 ? -8.565 -4.425 8.983 1.00 86.06 130 ARG A N 1
ATOM 982 C CA . ARG A 1 130 ? -8.090 -5.265 7.876 1.00 86.06 130 ARG A CA 1
ATOM 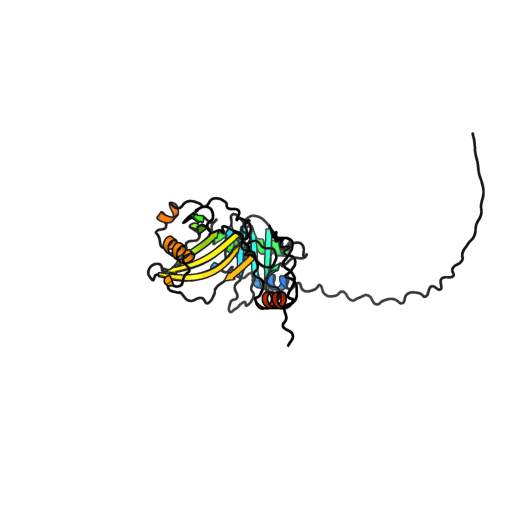983 C C . ARG A 1 130 ? -7.760 -6.671 8.363 1.00 86.06 130 ARG A C 1
ATOM 985 O O . ARG A 1 130 ? -6.806 -6.862 9.117 1.00 86.06 130 ARG A O 1
ATOM 992 N N . ALA A 1 131 ? -8.507 -7.666 7.888 1.00 90.25 131 ALA A N 1
ATOM 993 C CA . ALA A 1 131 ? -8.154 -9.074 8.063 1.00 90.25 131 ALA A CA 1
ATOM 994 C C . ALA A 1 131 ? -6.813 -9.401 7.379 1.00 90.25 131 ALA A C 1
ATOM 996 O O . ALA A 1 131 ? -6.324 -8.641 6.542 1.00 90.25 131 ALA A O 1
ATOM 997 N N . VAL A 1 132 ? -6.206 -10.539 7.730 1.00 92.00 132 VAL A N 1
ATOM 998 C CA . VAL A 1 132 ? -5.006 -11.021 7.025 1.00 92.00 132 VAL A CA 1
ATOM 999 C C . VAL A 1 132 ? -5.326 -11.130 5.525 1.00 92.00 132 VAL A C 1
ATOM 1001 O O . VAL A 1 132 ? -6.369 -11.705 5.192 1.00 92.00 132 VAL A O 1
ATOM 1004 N N . PRO A 1 133 ? -4.479 -10.582 4.631 1.00 94.44 133 PRO A N 1
ATOM 1005 C CA . PRO A 1 133 ? -4.749 -10.617 3.202 1.00 94.44 133 PRO A CA 1
ATOM 1006 C C . PRO A 1 133 ? -4.915 -12.034 2.677 1.00 94.44 133 PRO A C 1
ATOM 1008 O O . PRO A 1 133 ? -4.180 -12.945 3.062 1.00 94.44 133 PRO A O 1
ATOM 1011 N N . ASP A 1 134 ? -5.831 -12.185 1.734 1.00 95.44 134 ASP A N 1
ATOM 1012 C CA . ASP A 1 134 ? -5.970 -13.392 0.935 1.00 95.44 134 ASP A CA 1
ATOM 1013 C C . ASP A 1 134 ? -5.751 -13.026 -0.529 1.00 95.44 134 ASP A C 1
ATOM 1015 O O . ASP A 1 134 ? -6.693 -12.743 -1.278 1.00 95.44 134 ASP A O 1
ATOM 1019 N N . TRP A 1 135 ? -4.470 -12.956 -0.895 1.00 95.88 135 TRP A N 1
ATOM 1020 C CA . TRP A 1 135 ? -4.037 -12.587 -2.234 1.00 95.88 135 TRP A CA 1
ATOM 1021 C C . TRP A 1 135 ? -4.408 -13.667 -3.249 1.00 95.88 135 TRP A C 1
ATOM 1023 O O . TRP A 1 135 ? -4.165 -14.860 -3.052 1.00 95.88 135 TRP A O 1
ATOM 1033 N N . ARG A 1 136 ? -4.970 -13.222 -4.368 1.00 97.31 136 ARG A N 1
ATOM 1034 C CA . ARG A 1 136 ? -5.435 -14.045 -5.479 1.00 97.31 136 ARG A CA 1
ATOM 1035 C C . ARG A 1 136 ? -4.832 -13.532 -6.770 1.00 97.31 136 ARG A C 1
ATOM 1037 O O . ARG A 1 136 ? -4.944 -12.347 -7.073 1.00 97.31 136 ARG A O 1
ATOM 1044 N N . ALA A 1 137 ? -4.168 -14.420 -7.494 1.00 96.38 137 ALA A N 1
ATOM 1045 C CA . ALA A 1 137 ? -3.463 -14.084 -8.715 1.00 96.38 137 ALA A CA 1
ATOM 1046 C C . ALA A 1 137 ? -4.376 -14.197 -9.934 1.00 96.38 137 ALA A C 1
ATOM 1048 O O . ALA A 1 137 ? -5.071 -15.199 -10.115 1.00 96.38 137 ALA A O 1
ATOM 1049 N N . LEU A 1 138 ? -4.328 -13.174 -10.784 1.00 94.88 138 LEU A N 1
ATOM 1050 C CA . LEU A 1 138 ? -4.933 -13.197 -12.114 1.00 94.88 138 LEU A CA 1
ATOM 1051 C C . LEU A 1 138 ? -4.059 -14.004 -13.078 1.00 94.88 138 LEU A C 1
ATOM 1053 O O . LEU A 1 138 ? -4.567 -14.731 -13.927 1.00 94.88 138 LEU A O 1
ATOM 1057 N N . ASP A 1 139 ? -2.743 -13.855 -12.942 1.00 85.12 139 ASP A N 1
ATOM 1058 C CA . ASP A 1 139 ? -1.726 -14.600 -13.666 1.00 85.12 139 ASP A CA 1
ATOM 1059 C C . ASP A 1 139 ? -0.479 -14.788 -12.792 1.00 85.12 139 ASP A C 1
ATOM 1061 O O . ASP A 1 139 ? -0.223 -14.031 -11.855 1.00 85.12 139 ASP A O 1
ATOM 1065 N N . THR A 1 140 ? 0.271 -15.850 -13.083 1.00 85.06 140 THR A N 1
ATOM 1066 C CA . THR A 1 140 ? 1.553 -16.172 -12.438 1.00 85.06 140 THR A CA 1
ATOM 1067 C C . THR A 1 140 ? 2.592 -16.608 -13.471 1.00 85.06 140 THR A C 1
ATOM 1069 O O . THR A 1 140 ? 3.453 -17.450 -13.211 1.00 85.06 140 THR A O 1
ATOM 1072 N N . ALA A 1 141 ? 2.501 -16.055 -14.686 1.00 86.38 141 ALA A N 1
ATOM 1073 C CA . ALA A 1 141 ? 3.391 -16.423 -15.778 1.00 86.38 141 ALA A CA 1
ATOM 1074 C C . ALA A 1 141 ? 4.865 -16.144 -15.401 1.00 86.38 141 ALA A C 1
ATOM 1076 O O . ALA A 1 141 ? 5.172 -15.088 -14.831 1.00 86.38 141 ALA A O 1
ATOM 1077 N N . PRO A 1 142 ? 5.800 -17.067 -15.700 1.00 81.88 142 PRO A N 1
ATOM 1078 C CA . PRO A 1 142 ? 7.219 -16.839 -15.454 1.00 81.88 142 PRO A CA 1
ATOM 1079 C C . PRO A 1 142 ? 7.737 -15.603 -16.200 1.00 81.88 142 PRO A C 1
ATOM 1081 O O . PRO A 1 142 ? 7.354 -15.350 -17.340 1.00 81.88 142 PRO A O 1
ATOM 1084 N N . GLY A 1 143 ? 8.632 -14.843 -15.563 1.00 82.75 143 GLY A N 1
ATOM 1085 C CA . GLY A 1 143 ? 9.301 -13.691 -16.184 1.00 82.75 143 GLY A CA 1
ATOM 1086 C C . GLY A 1 143 ? 8.433 -12.442 -16.384 1.00 82.75 143 GLY A C 1
ATOM 1087 O O . GLY A 1 143 ? 8.917 -11.465 -16.941 1.00 82.75 143 GLY A O 1
ATOM 1088 N N . GLN A 1 144 ? 7.180 -12.446 -15.925 1.00 90.62 144 GLN A N 1
ATOM 1089 C CA . GLN A 1 144 ? 6.279 -11.289 -15.977 1.00 90.62 144 GLN A CA 1
ATOM 1090 C C . GLN A 1 144 ? 5.914 -10.826 -14.571 1.00 90.62 144 GLN A C 1
ATOM 1092 O O . GLN A 1 144 ? 6.016 -11.607 -13.620 1.00 90.62 144 GLN A O 1
ATOM 1097 N N . ASP A 1 145 ? 5.526 -9.561 -14.433 1.00 94.25 145 ASP A N 1
ATOM 1098 C CA . ASP A 1 145 ? 4.914 -9.057 -13.204 1.00 94.25 145 ASP A CA 1
ATOM 1099 C C . ASP A 1 145 ? 3.604 -9.807 -12.952 1.00 94.25 145 ASP A C 1
ATOM 1101 O O . ASP A 1 145 ? 2.864 -10.082 -13.895 1.00 94.25 145 ASP A O 1
ATOM 1105 N N . TRP A 1 146 ? 3.314 -10.143 -11.696 1.00 96.12 146 TRP A N 1
ATOM 1106 C CA . TRP A 1 146 ? 2.062 -10.815 -11.345 1.00 96.12 146 TRP A CA 1
ATOM 1107 C C . TRP A 1 146 ? 1.047 -9.815 -10.829 1.00 96.12 146 TRP A C 1
ATOM 1109 O O . TRP A 1 146 ? 1.328 -9.034 -9.917 1.00 96.12 146 TRP A O 1
ATOM 1119 N N . LEU A 1 147 ? -0.154 -9.879 -11.391 1.00 96.56 147 LEU A N 1
ATOM 1120 C CA . LEU A 1 147 ? -1.283 -9.067 -10.963 1.00 96.56 147 LEU A CA 1
ATOM 1121 C C . LEU A 1 147 ? -2.091 -9.834 -9.919 1.00 96.56 147 LEU A C 1
ATOM 1123 O O . LEU A 1 147 ? -2.577 -10.937 -10.187 1.00 96.56 147 LEU A O 1
ATOM 1127 N N . VAL A 1 148 ? -2.250 -9.250 -8.734 1.00 97.00 148 VAL A N 1
ATOM 1128 C CA . VAL A 1 148 ? -2.966 -9.877 -7.620 1.00 97.00 148 VAL A CA 1
ATOM 1129 C C . VAL A 1 148 ? -3.998 -8.934 -6.999 1.00 97.00 148 VAL A C 1
ATOM 1131 O O . VAL A 1 148 ? -3.819 -7.716 -6.971 1.00 97.00 148 VAL A O 1
ATOM 1134 N N . LEU A 1 149 ? -5.076 -9.501 -6.461 1.00 97.38 149 LEU A N 1
ATOM 1135 C CA . LEU A 1 149 ? -6.079 -8.796 -5.656 1.00 97.38 149 LEU A CA 1
ATOM 1136 C C . LEU A 1 149 ? -6.220 -9.447 -4.280 1.00 97.38 149 LEU A C 1
ATOM 1138 O O . LEU A 1 149 ? -6.037 -10.654 -4.148 1.00 97.38 149 LEU A O 1
ATOM 1142 N N . ASP A 1 150 ? -6.518 -8.663 -3.249 1.00 96.62 150 ASP A N 1
ATOM 1143 C CA . ASP A 1 150 ? -6.758 -9.162 -1.892 1.00 96.62 150 ASP A CA 1
ATOM 1144 C C . ASP A 1 150 ? -8.259 -9.335 -1.671 1.00 96.62 150 ASP A C 1
ATOM 1146 O O . ASP A 1 150 ? -8.984 -8.362 -1.433 1.00 96.62 150 ASP A O 1
ATOM 1150 N N . ARG A 1 151 ? -8.723 -10.586 -1.702 1.00 95.81 151 ARG A N 1
ATOM 1151 C CA . ARG A 1 151 ? -10.139 -10.921 -1.515 1.00 95.81 151 ARG A CA 1
ATOM 1152 C C . ARG A 1 151 ? -10.676 -10.441 -0.166 1.00 95.81 151 ARG A C 1
ATOM 1154 O O . ARG A 1 151 ? -11.818 -9.994 -0.096 1.00 95.81 151 ARG A O 1
ATOM 1161 N N . ASN A 1 152 ? -9.864 -10.505 0.887 1.00 95.19 152 ASN A N 1
ATOM 1162 C CA . ASN A 1 152 ? -10.284 -10.141 2.241 1.00 95.19 152 ASN A CA 1
ATOM 1163 C C . ASN A 1 152 ? -10.355 -8.624 2.456 1.00 95.19 152 ASN A C 1
ATOM 1165 O O . ASN A 1 152 ? -10.856 -8.170 3.481 1.00 95.19 152 ASN A O 1
ATOM 1169 N N . SER A 1 153 ? -9.873 -7.832 1.497 1.00 95.38 153 SER A N 1
ATOM 1170 C CA . SER A 1 153 ? -9.944 -6.372 1.555 1.00 95.38 153 SER A CA 1
ATOM 1171 C C . SER A 1 153 ? -11.169 -5.756 0.884 1.00 95.38 153 SER A C 1
ATOM 1173 O O . SER A 1 153 ? -11.320 -4.528 0.907 1.00 95.38 153 SER A O 1
ATOM 1175 N N . ALA A 1 154 ? -11.986 -6.572 0.219 1.00 95.38 154 ALA A N 1
ATOM 1176 C CA . ALA A 1 154 ? -13.129 -6.103 -0.542 1.00 95.38 154 ALA A CA 1
ATOM 1177 C C . ALA A 1 154 ? -14.202 -5.536 0.398 1.00 95.38 154 ALA A C 1
ATOM 1179 O O . ALA A 1 154 ? -14.761 -6.249 1.228 1.00 95.38 154 ALA A O 1
ATOM 1180 N N . ILE A 1 155 ? -14.505 -4.250 0.242 1.00 94.81 155 ILE A N 1
ATOM 1181 C CA . ILE A 1 155 ? -15.567 -3.550 0.969 1.00 94.81 155 ILE A CA 1
ATOM 1182 C C . ILE A 1 155 ? -16.491 -2.925 -0.069 1.00 94.81 155 ILE A C 1
ATOM 1184 O O . ILE A 1 155 ? -16.020 -2.203 -0.944 1.00 94.81 155 ILE A O 1
ATOM 1188 N N . HIS A 1 156 ? -17.789 -3.201 0.021 1.00 94.50 156 HIS A N 1
ATOM 1189 C CA . HIS A 1 156 ? -18.795 -2.581 -0.840 1.00 94.50 156 HIS A CA 1
ATOM 1190 C C . HIS A 1 156 ? -19.508 -1.484 -0.061 1.00 94.50 156 HIS A C 1
ATOM 1192 O O . HIS A 1 156 ? -20.039 -1.748 1.016 1.00 94.50 156 HIS A O 1
ATOM 1198 N N . ASP A 1 157 ? -19.517 -0.279 -0.615 1.00 92.69 157 ASP A N 1
ATOM 1199 C CA . ASP A 1 157 ? -20.110 0.908 -0.004 1.00 92.69 157 ASP A CA 1
ATOM 1200 C C . ASP A 1 157 ? -20.774 1.741 -1.104 1.00 92.69 157 ASP A C 1
ATOM 1202 O O . ASP A 1 157 ? -20.125 2.073 -2.095 1.00 92.69 157 ASP A O 1
ATOM 1206 N N . ASP A 1 158 ? -22.081 1.982 -0.996 1.00 92.00 158 ASP A N 1
ATOM 1207 C CA . ASP A 1 158 ? -22.876 2.748 -1.972 1.00 92.00 158 ASP A CA 1
ATOM 1208 C C . ASP A 1 158 ? -22.655 2.368 -3.454 1.00 92.00 158 ASP A C 1
ATOM 1210 O O . ASP A 1 158 ? -22.612 3.206 -4.353 1.00 92.00 158 ASP A O 1
ATOM 1214 N N . GLY A 1 159 ? -22.516 1.067 -3.737 1.00 92.88 159 GLY A N 1
ATOM 1215 C CA . GLY A 1 159 ? -22.299 0.555 -5.098 1.00 92.88 159 GLY A CA 1
ATOM 1216 C C . GLY A 1 159 ? -20.860 0.678 -5.614 1.00 92.88 159 GLY A C 1
ATOM 1217 O O . GLY A 1 159 ? -20.585 0.249 -6.735 1.00 92.88 159 GLY A O 1
ATOM 1218 N N . VAL A 1 160 ? -19.944 1.190 -4.791 1.00 97.38 160 VAL A N 1
ATOM 1219 C CA . VAL A 1 160 ? -18.506 1.259 -5.054 1.00 97.38 160 VAL A CA 1
ATOM 1220 C C . VAL A 1 160 ? -17.794 0.132 -4.307 1.00 97.38 160 VAL A C 1
ATOM 1222 O O . VAL A 1 160 ? -17.935 -0.035 -3.096 1.00 97.38 160 VAL A O 1
ATOM 1225 N N . LEU A 1 161 ? -16.989 -0.639 -5.032 1.00 97.75 161 LEU A N 1
ATOM 1226 C CA . LEU A 1 161 ? -16.075 -1.624 -4.471 1.00 97.75 161 LEU A CA 1
ATOM 1227 C C . LEU A 1 161 ? -14.758 -0.943 -4.101 1.00 97.75 161 LEU A C 1
ATOM 1229 O O . LEU A 1 161 ? -14.072 -0.404 -4.967 1.00 97.75 161 LEU A O 1
ATOM 1233 N N . LYS A 1 162 ? -14.363 -1.022 -2.833 1.00 97.38 162 LYS A N 1
ATOM 1234 C CA . LYS A 1 162 ? -13.005 -0.710 -2.393 1.00 97.38 162 LYS A CA 1
ATOM 1235 C C . LYS A 1 162 ? -12.207 -2.001 -2.223 1.00 97.38 162 LYS A C 1
ATOM 1237 O O . LYS A 1 162 ? -12.582 -2.843 -1.407 1.00 97.38 162 LYS A O 1
ATOM 1242 N N . ILE A 1 163 ? -11.102 -2.158 -2.949 1.00 97.50 163 ILE A N 1
ATOM 1243 C CA . ILE A 1 163 ? -10.269 -3.375 -2.926 1.00 97.50 163 ILE A CA 1
ATOM 1244 C C . ILE A 1 163 ? -8.774 -3.032 -2.974 1.00 97.50 163 ILE A C 1
ATOM 1246 O O . ILE A 1 163 ? -8.375 -2.042 -3.579 1.00 97.50 163 ILE A O 1
ATOM 1250 N N . TRP A 1 164 ? -7.948 -3.807 -2.271 1.00 97.75 164 TRP A N 1
ATOM 1251 C CA . TRP A 1 164 ? -6.496 -3.754 -2.407 1.00 97.75 164 TRP A CA 1
ATOM 1252 C C . TRP A 1 164 ? -6.055 -4.636 -3.571 1.00 97.75 164 TRP A C 1
ATOM 1254 O O . TRP A 1 164 ? -6.420 -5.810 -3.657 1.00 97.75 164 TRP A O 1
ATOM 1264 N N . THR A 1 165 ? -5.232 -4.072 -4.439 1.00 97.44 165 THR A N 1
ATOM 1265 C CA . THR A 1 165 ? -4.557 -4.767 -5.529 1.00 97.44 165 THR A CA 1
ATOM 1266 C C . THR A 1 165 ? -3.055 -4.640 -5.363 1.00 97.44 165 THR A C 1
ATOM 1268 O O . THR A 1 165 ? -2.560 -3.738 -4.683 1.00 97.44 165 THR A O 1
ATOM 1271 N N . SER A 1 166 ? -2.311 -5.547 -5.979 1.00 96.12 166 SER A N 1
ATOM 1272 C CA . SER A 1 166 ? -0.868 -5.427 -6.046 1.00 96.12 166 SER A CA 1
ATOM 1273 C C . SER A 1 166 ? -0.309 -5.926 -7.372 1.00 96.12 166 SER A C 1
ATOM 1275 O O . SER A 1 166 ? -0.856 -6.828 -8.006 1.00 96.12 166 SER A O 1
ATOM 1277 N N . ILE A 1 167 ? 0.798 -5.312 -7.775 1.00 95.69 167 ILE A N 1
ATOM 1278 C CA . ILE A 1 167 ? 1.696 -5.812 -8.807 1.00 95.69 167 ILE A CA 1
ATOM 1279 C C . ILE A 1 167 ? 2.923 -6.376 -8.089 1.00 95.69 167 ILE A C 1
ATOM 1281 O O . ILE A 1 167 ? 3.666 -5.623 -7.452 1.00 95.69 167 ILE A O 1
ATOM 1285 N N . GLN A 1 168 ? 3.135 -7.690 -8.178 1.00 94.88 168 GLN A N 1
ATOM 1286 C CA . GLN A 1 168 ? 4.355 -8.341 -7.698 1.00 94.88 168 GLN A CA 1
ATOM 1287 C C . GLN A 1 168 ? 5.378 -8.367 -8.829 1.00 94.88 168 GLN A C 1
ATOM 1289 O O . GLN A 1 168 ? 5.194 -9.061 -9.833 1.00 94.88 168 GLN A O 1
ATOM 1294 N N . LEU A 1 169 ? 6.444 -7.593 -8.669 1.00 93.62 169 LEU A N 1
ATOM 1295 C CA . LEU A 1 169 ? 7.378 -7.303 -9.743 1.00 93.62 169 LEU A CA 1
ATOM 1296 C C . LEU A 1 169 ? 8.227 -8.520 -10.113 1.00 93.62 169 LEU A C 1
ATOM 1298 O O . LEU A 1 169 ? 8.670 -9.292 -9.258 1.00 93.62 169 LEU A O 1
ATOM 1302 N N . ALA A 1 170 ? 8.501 -8.662 -11.407 1.00 93.44 170 ALA A N 1
ATOM 1303 C CA . ALA A 1 170 ? 9.433 -9.653 -11.911 1.00 93.44 170 ALA A CA 1
ATOM 1304 C C . ALA A 1 170 ? 10.878 -9.319 -11.609 1.00 93.44 170 ALA A C 1
ATOM 1306 O O . ALA A 1 170 ? 11.648 -10.226 -11.300 1.00 93.44 170 ALA A O 1
ATOM 1307 N N . HIS A 1 171 ? 11.207 -8.036 -11.667 1.00 91.12 171 HIS A N 1
ATOM 1308 C CA . HIS A 1 171 ? 12.502 -7.486 -11.320 1.00 91.12 171 HIS A CA 1
ATOM 1309 C C . HIS A 1 171 ? 12.313 -6.424 -10.249 1.00 91.12 171 HIS A C 1
ATOM 1311 O O . HIS A 1 171 ? 11.361 -5.646 -10.320 1.00 91.12 171 HIS A O 1
ATOM 1317 N N . TYR A 1 172 ? 13.224 -6.345 -9.283 1.00 90.38 172 TYR A N 1
ATOM 1318 C CA . TYR A 1 172 ? 13.181 -5.246 -8.329 1.00 90.38 172 TYR A CA 1
ATOM 1319 C C . TYR A 1 172 ? 13.223 -3.907 -9.073 1.00 90.38 172 TYR A C 1
ATOM 1321 O O . TYR A 1 172 ? 14.064 -3.697 -9.950 1.00 90.38 172 TYR A O 1
ATOM 1329 N N . GLN A 1 173 ? 12.358 -2.967 -8.697 1.00 87.06 173 GLN A N 1
ATOM 1330 C CA . GLN A 1 173 ? 12.532 -1.592 -9.157 1.00 87.06 173 GLN A CA 1
ATOM 1331 C C . GLN A 1 173 ? 13.684 -0.975 -8.358 1.00 87.06 173 GLN A C 1
ATOM 1333 O O . GLN A 1 173 ? 13.681 -1.006 -7.125 1.00 87.06 173 GLN A O 1
ATOM 1338 N N . ALA A 1 174 ? 14.666 -0.391 -9.042 1.00 72.50 174 ALA A N 1
ATOM 1339 C CA . ALA A 1 174 ? 15.674 0.420 -8.374 1.00 72.50 174 ALA A CA 1
ATOM 1340 C C . ALA A 1 174 ? 15.028 1.733 -7.900 1.00 72.50 174 ALA A C 1
ATOM 1342 O O . ALA A 1 174 ? 14.469 2.485 -8.701 1.00 72.50 174 ALA A O 1
ATOM 1343 N N . ALA A 1 175 ? 15.088 2.014 -6.599 1.00 64.19 175 ALA A N 1
ATOM 1344 C CA . ALA A 1 175 ? 14.733 3.311 -6.035 1.00 64.19 175 ALA A CA 1
ATOM 1345 C C . ALA A 1 175 ? 15.983 3.983 -5.449 1.00 64.19 175 ALA A C 1
ATOM 1347 O O . ALA A 1 175 ? 16.877 3.314 -4.928 1.00 64.19 175 ALA A O 1
ATOM 1348 N N . ALA A 1 176 ? 16.052 5.314 -5.529 1.00 57.84 176 ALA A N 1
ATOM 1349 C CA . ALA A 1 176 ? 17.088 6.076 -4.837 1.00 57.84 176 ALA A CA 1
ATOM 1350 C C . ALA A 1 176 ? 17.009 5.801 -3.321 1.00 57.84 176 ALA A C 1
ATOM 1352 O O . ALA A 1 176 ? 15.916 5.833 -2.756 1.00 57.84 176 ALA A O 1
ATOM 1353 N N . GLY A 1 177 ? 18.148 5.526 -2.673 1.00 55.34 177 GLY A N 1
ATOM 1354 C CA . GLY A 1 177 ? 18.210 5.270 -1.225 1.00 55.34 177 GLY A CA 1
ATOM 1355 C C . GLY A 1 177 ? 18.102 3.797 -0.798 1.00 55.34 177 GLY A C 1
ATOM 1356 O O . GLY A 1 177 ? 17.433 3.496 0.184 1.00 55.34 177 GLY A O 1
ATOM 1357 N N . TYR A 1 178 ? 18.771 2.880 -1.508 1.00 54.47 178 TYR A N 1
ATOM 1358 C CA . TYR A 1 178 ? 18.995 1.464 -1.130 1.00 54.47 178 TYR A CA 1
ATOM 1359 C C . TYR A 1 178 ? 17.767 0.549 -0.993 1.00 54.47 178 TYR A C 1
ATOM 1361 O O . TYR A 1 178 ? 17.925 -0.636 -0.707 1.00 54.47 178 TYR A O 1
ATOM 1369 N N . SER A 1 179 ? 16.552 1.041 -1.226 1.00 65.31 179 SER A N 1
ATOM 1370 C CA . SER A 1 179 ? 15.343 0.224 -1.086 1.00 65.31 179 SER A CA 1
ATOM 1371 C C . SER A 1 179 ? 15.002 -0.477 -2.400 1.00 65.31 179 SER A C 1
ATOM 1373 O O . SER A 1 179 ? 14.778 0.173 -3.422 1.00 65.31 179 SER A O 1
ATOM 1375 N N . GLN A 1 180 ? 14.953 -1.808 -2.371 1.00 82.12 180 GLN A N 1
ATOM 1376 C CA . GLN A 1 180 ? 14.514 -2.622 -3.500 1.00 82.12 180 GLN A CA 1
ATOM 1377 C C . GLN A 1 180 ? 12.998 -2.803 -3.436 1.00 82.12 180 GLN A C 1
ATOM 1379 O O . GLN A 1 180 ? 12.452 -3.301 -2.455 1.00 82.12 180 GLN A O 1
ATOM 1384 N N . VAL A 1 181 ? 12.305 -2.369 -4.483 1.00 89.88 181 VAL A N 1
ATOM 1385 C CA . VAL A 1 181 ? 10.845 -2.494 -4.567 1.00 89.88 181 VAL A CA 1
ATOM 1386 C C . VAL A 1 181 ? 10.524 -3.862 -5.118 1.00 89.88 181 VAL A C 1
ATOM 1388 O O . VAL A 1 181 ? 10.923 -4.155 -6.242 1.00 89.88 181 VAL A O 1
ATOM 1391 N N . ALA A 1 182 ? 9.794 -4.670 -4.363 1.00 92.81 182 ALA A N 1
ATOM 1392 C CA . ALA A 1 182 ? 9.323 -5.966 -4.832 1.00 92.81 182 ALA A CA 1
ATOM 1393 C C . ALA A 1 182 ? 7.857 -5.920 -5.255 1.00 92.81 182 ALA A C 1
ATOM 1395 O O . ALA A 1 182 ? 7.433 -6.674 -6.128 1.00 92.81 182 ALA A O 1
ATOM 1396 N N . GLN A 1 183 ? 7.071 -5.052 -4.619 1.00 94.31 183 GLN A N 1
ATOM 1397 C CA . GLN A 1 183 ? 5.632 -5.004 -4.806 1.00 94.31 183 GLN A CA 1
ATOM 1398 C C . GLN A 1 183 ? 5.144 -3.555 -4.854 1.00 94.31 183 GLN A C 1
ATOM 1400 O O . GLN A 1 183 ? 5.632 -2.673 -4.138 1.00 94.31 183 GLN A O 1
ATOM 1405 N N . LEU A 1 184 ? 4.147 -3.324 -5.699 1.00 95.38 184 LEU A N 1
ATOM 1406 C CA . LEU A 1 184 ? 3.368 -2.092 -5.742 1.00 95.38 184 LEU A CA 1
ATOM 1407 C C . LEU A 1 184 ? 1.980 -2.434 -5.223 1.00 95.38 184 LEU A C 1
ATOM 1409 O O . LEU A 1 184 ? 1.346 -3.335 -5.762 1.00 95.38 184 LEU A O 1
ATOM 1413 N N . HIS A 1 185 ? 1.540 -1.801 -4.144 1.00 96.81 185 HIS A N 1
ATOM 1414 C CA . HIS A 1 185 ? 0.219 -2.003 -3.545 1.00 96.81 185 HIS A CA 1
ATOM 1415 C C . HIS A 1 185 ? -0.628 -0.772 -3.828 1.00 96.81 185 HIS A C 1
ATOM 1417 O O . HIS A 1 185 ? -0.165 0.348 -3.639 1.00 96.81 185 HIS A O 1
ATOM 1423 N N . GLU A 1 186 ? -1.869 -0.975 -4.239 1.00 97.62 186 GLU A N 1
ATOM 1424 C CA . GLU A 1 186 ? -2.801 0.108 -4.541 1.00 97.62 186 GLU A CA 1
ATOM 1425 C C . GLU A 1 186 ? -4.160 -0.204 -3.919 1.00 97.62 186 GLU A C 1
ATOM 1427 O O . GLU A 1 186 ? -4.670 -1.323 -4.026 1.00 97.62 186 GLU A O 1
ATOM 1432 N N . ARG A 1 187 ? -4.751 0.780 -3.240 1.00 97.81 187 ARG A N 1
ATOM 1433 C CA . ARG A 1 187 ? -6.141 0.713 -2.789 1.00 97.81 187 ARG A CA 1
ATOM 1434 C C . ARG A 1 187 ? -6.997 1.387 -3.843 1.00 97.81 187 ARG A C 1
ATOM 1436 O O . ARG A 1 187 ? -6.867 2.587 -4.059 1.00 97.81 187 ARG A O 1
ATOM 1443 N N . LEU A 1 188 ? -7.903 0.644 -4.458 1.00 97.94 188 LEU A N 1
ATOM 1444 C CA . LEU A 1 188 ? -8.802 1.156 -5.486 1.00 97.94 188 LEU A CA 1
ATOM 1445 C C . LEU A 1 188 ? -10.210 1.345 -4.933 1.00 97.94 188 LEU A C 1
ATOM 1447 O O . LEU A 1 188 ? -10.665 0.531 -4.136 1.00 97.94 188 LEU A O 1
ATOM 1451 N N . ALA A 1 189 ? -10.902 2.386 -5.397 1.00 98.06 189 ALA A N 1
ATOM 1452 C CA . ALA A 1 189 ? -12.359 2.487 -5.399 1.00 98.06 189 ALA A CA 1
ATOM 1453 C C . ALA A 1 189 ? -12.861 2.311 -6.835 1.00 98.06 189 ALA A C 1
ATOM 1455 O O . ALA A 1 189 ? -12.373 2.986 -7.739 1.00 98.06 189 ALA A O 1
ATOM 1456 N N . ILE A 1 190 ? -13.821 1.414 -7.043 1.00 98.56 190 ILE A N 1
ATOM 1457 C CA . ILE A 1 190 ? -14.263 0.957 -8.361 1.00 98.56 190 ILE A CA 1
ATOM 1458 C C . ILE A 1 190 ? -15.790 0.972 -8.413 1.00 98.56 190 ILE A C 1
ATOM 1460 O O . ILE A 1 190 ? -16.446 0.309 -7.614 1.00 98.56 190 ILE A O 1
ATOM 1464 N N . ASP A 1 191 ? -16.362 1.672 -9.387 1.00 98.19 191 ASP A N 1
ATOM 1465 C CA . ASP A 1 191 ? -17.760 1.498 -9.778 1.00 98.19 191 ASP A CA 1
ATOM 1466 C C . ASP A 1 191 ? -17.804 0.587 -11.009 1.00 98.19 191 ASP A C 1
ATOM 1468 O O . ASP A 1 191 ? -17.558 1.000 -12.148 1.00 98.19 191 ASP A O 1
ATOM 1472 N N . CYS A 1 192 ? -18.119 -0.684 -10.769 1.00 97.50 192 CYS A N 1
ATOM 1473 C CA . CYS A 1 192 ? -18.150 -1.703 -11.811 1.00 97.50 192 CYS A CA 1
ATOM 1474 C C . CYS A 1 192 ? -19.278 -1.507 -12.828 1.00 97.50 192 CYS A C 1
ATOM 1476 O O . CYS A 1 192 ? -19.152 -1.958 -13.966 1.00 97.50 192 CYS A O 1
ATOM 1478 N N . LYS A 1 193 ? -20.371 -0.828 -12.451 1.00 96.75 193 LYS A N 1
ATOM 1479 C CA . LYS A 1 193 ? -21.495 -0.561 -13.360 1.00 96.75 193 LYS A CA 1
ATOM 1480 C C . LYS A 1 193 ? -21.157 0.586 -14.300 1.00 96.75 193 LYS A C 1
ATOM 1482 O O . LYS A 1 193 ? -21.386 0.478 -15.500 1.00 96.75 193 LYS A O 1
ATOM 1487 N N . GLN A 1 194 ? -20.580 1.657 -13.759 1.00 97.44 194 GLN A N 1
ATOM 1488 C CA . GLN A 1 194 ? -20.175 2.833 -14.531 1.00 97.44 194 GLN A CA 1
ATOM 1489 C C . GLN A 1 194 ? -18.815 2.658 -15.218 1.00 97.44 194 GLN A C 1
ATOM 1491 O O . GLN A 1 194 ? -18.417 3.511 -16.009 1.00 97.44 194 GLN A O 1
ATOM 1496 N N . ARG A 1 195 ? -18.093 1.562 -14.934 1.00 97.56 195 ARG A N 1
ATOM 1497 C CA . ARG A 1 195 ? -16.720 1.307 -15.404 1.00 97.56 195 ARG A CA 1
ATOM 1498 C C . ARG A 1 195 ? -15.800 2.493 -15.111 1.00 97.56 195 ARG A C 1
ATOM 1500 O O . ARG A 1 195 ? -15.035 2.935 -15.972 1.00 97.56 195 ARG A O 1
ATOM 1507 N N . THR A 1 196 ? -15.887 3.012 -13.892 1.00 98.38 196 THR A N 1
ATOM 1508 C CA . THR A 1 196 ? -15.016 4.079 -13.399 1.00 98.38 196 THR A CA 1
ATOM 1509 C C . THR A 1 196 ? -14.252 3.617 -12.169 1.00 98.38 196 THR A C 1
ATOM 1511 O O . THR A 1 196 ? -14.674 2.708 -11.455 1.00 98.38 196 THR A O 1
ATOM 1514 N N . PHE A 1 197 ? -13.100 4.228 -11.923 1.00 98.19 197 PHE A N 1
ATOM 1515 C CA . PHE A 1 197 ? -12.262 3.907 -10.778 1.00 98.19 197 PHE A CA 1
ATOM 1516 C C . PHE A 1 197 ? -11.505 5.140 -10.286 1.00 98.19 197 PHE A C 1
ATOM 1518 O O . PHE A 1 197 ? -11.372 6.129 -11.007 1.00 98.19 197 PHE A O 1
ATOM 1525 N N . LYS A 1 198 ? -10.968 5.067 -9.071 1.00 97.50 198 LYS A N 1
ATOM 1526 C CA . LYS A 1 198 ? -9.918 5.968 -8.597 1.00 97.50 198 LYS A CA 1
ATOM 1527 C C . LYS A 1 198 ? -8.968 5.250 -7.639 1.00 97.50 198 LYS A C 1
ATOM 1529 O O . LYS A 1 198 ? -9.432 4.455 -6.815 1.00 97.50 198 LYS A O 1
ATOM 1534 N N . PRO A 1 199 ? -7.667 5.564 -7.679 1.00 97.25 199 PRO A N 1
ATOM 1535 C CA . PRO A 1 199 ? -6.748 5.178 -6.623 1.00 97.25 199 PRO A CA 1
ATOM 1536 C C . PRO A 1 199 ? -7.013 6.003 -5.362 1.00 97.25 199 PRO A C 1
ATOM 1538 O O . PRO A 1 199 ? -7.087 7.233 -5.401 1.00 97.25 199 PRO A O 1
ATOM 1541 N N . LEU A 1 200 ? -7.147 5.313 -4.235 1.00 96.94 200 LEU A N 1
ATOM 1542 C CA . LEU A 1 200 ? -7.302 5.876 -2.894 1.00 96.94 200 LEU A CA 1
ATOM 1543 C C . LEU A 1 200 ? -5.953 5.981 -2.176 1.00 96.94 200 LEU A C 1
ATOM 1545 O O . LEU A 1 200 ? -5.742 6.901 -1.388 1.00 96.94 200 LEU A O 1
ATOM 1549 N N . SER A 1 201 ? -5.021 5.075 -2.467 1.00 97.12 201 SER A N 1
ATOM 1550 C CA . SER A 1 201 ? -3.653 5.116 -1.953 1.00 97.12 201 SER A CA 1
ATOM 1551 C C . SER A 1 201 ? -2.725 4.214 -2.759 1.00 97.12 201 SER A C 1
ATOM 1553 O O . SER A 1 201 ? -3.172 3.226 -3.339 1.00 97.12 201 SER A O 1
ATOM 1555 N N . ASP A 1 202 ? -1.434 4.547 -2.744 1.00 95.75 202 ASP A N 1
ATOM 1556 C CA . ASP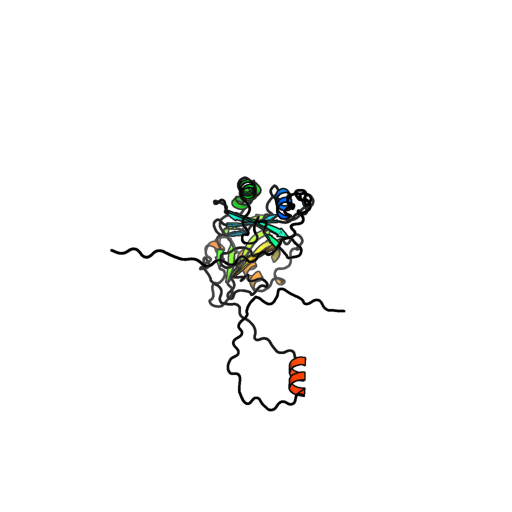 A 1 202 ? -0.387 3.795 -3.435 1.00 95.75 202 ASP A CA 1
ATOM 1557 C C . ASP A 1 202 ? 0.795 3.597 -2.496 1.00 95.75 202 ASP A C 1
ATOM 1559 O O . ASP A 1 202 ? 1.289 4.555 -1.888 1.00 95.75 202 ASP A O 1
ATOM 1563 N N . PHE A 1 203 ? 1.286 2.369 -2.414 1.00 94.69 203 PHE A N 1
ATOM 1564 C CA . PHE A 1 203 ? 2.395 1.986 -1.564 1.00 94.69 203 PHE A CA 1
ATOM 1565 C C . PHE A 1 203 ? 3.377 1.098 -2.295 1.00 94.69 203 PHE A C 1
ATOM 1567 O O . PHE A 1 203 ? 3.086 0.377 -3.245 1.00 94.69 203 PHE A O 1
ATOM 1574 N N . LYS A 1 204 ? 4.598 1.197 -1.818 1.00 93.62 204 LYS A N 1
ATOM 1575 C CA . LYS A 1 204 ? 5.793 0.708 -2.453 1.00 93.62 204 LYS A CA 1
ATOM 1576 C C . LYS A 1 204 ? 6.481 -0.126 -1.380 1.00 93.62 204 LYS A C 1
ATOM 1578 O O . LYS A 1 204 ? 6.788 0.376 -0.294 1.00 93.62 204 LYS A O 1
ATOM 1583 N N . VAL A 1 205 ? 6.595 -1.414 -1.670 1.00 92.25 205 VAL A N 1
ATOM 1584 C CA . VAL A 1 205 ? 6.726 -2.474 -0.672 1.00 92.25 205 VAL A CA 1
ATOM 1585 C C . VAL A 1 205 ? 7.909 -3.369 -1.050 1.00 92.25 205 VAL A C 1
ATOM 1587 O O . VAL A 1 205 ? 8.105 -3.672 -2.232 1.00 92.25 205 VAL A O 1
ATOM 1590 N N . ASP A 1 206 ? 8.740 -3.729 -0.072 1.00 88.62 206 ASP A N 1
ATOM 1591 C CA . ASP A 1 206 ? 9.867 -4.647 -0.281 1.00 88.62 206 ASP A CA 1
ATOM 1592 C C . ASP A 1 206 ? 9.422 -6.125 -0.265 1.00 88.62 206 ASP A C 1
ATOM 1594 O O . ASP A 1 206 ? 8.233 -6.441 -0.214 1.00 88.62 206 ASP A O 1
ATOM 1598 N N . ASP A 1 207 ? 10.357 -7.057 -0.417 1.00 87.31 207 ASP A N 1
ATOM 1599 C CA . ASP A 1 207 ? 10.079 -8.499 -0.491 1.00 87.31 207 ASP A CA 1
ATOM 1600 C C . ASP A 1 207 ? 9.697 -9.123 0.860 1.00 87.31 207 ASP A C 1
ATOM 1602 O O . ASP A 1 207 ? 8.975 -10.119 0.897 1.00 87.31 207 ASP A O 1
ATOM 1606 N N . ASN A 1 208 ? 10.089 -8.487 1.963 1.00 85.62 208 ASN A N 1
ATOM 1607 C CA . ASN A 1 208 ? 9.608 -8.791 3.313 1.00 85.62 208 ASN A CA 1
ATOM 1608 C C . ASN A 1 208 ? 8.262 -8.116 3.615 1.00 85.62 208 ASN A C 1
ATOM 1610 O O . ASN A 1 208 ? 7.678 -8.331 4.672 1.00 85.62 208 ASN A O 1
ATOM 1614 N N . GLY A 1 209 ? 7.780 -7.331 2.652 1.00 87.00 209 GLY A N 1
ATOM 1615 C CA . GLY A 1 209 ? 6.556 -6.555 2.616 1.00 87.00 209 GLY A CA 1
ATOM 1616 C C . GLY A 1 209 ? 6.462 -5.397 3.612 1.00 87.00 209 GLY A C 1
ATOM 1617 O O . GLY A 1 209 ? 5.384 -4.890 3.930 1.00 87.00 209 GLY A O 1
ATOM 1618 N N . ARG A 1 210 ? 7.625 -4.869 3.995 1.00 88.06 210 ARG A N 1
ATOM 1619 C CA . ARG A 1 210 ? 7.728 -3.565 4.636 1.00 88.06 210 ARG A CA 1
ATOM 1620 C C . ARG A 1 210 ? 7.466 -2.466 3.607 1.00 88.06 210 ARG A C 1
ATOM 1622 O O . ARG A 1 210 ? 8.004 -2.452 2.497 1.00 88.06 210 ARG A O 1
ATOM 1629 N N . VAL A 1 211 ? 6.654 -1.495 4.006 1.00 90.00 211 VAL A N 1
ATOM 1630 C CA . VAL A 1 211 ? 6.411 -0.272 3.237 1.00 90.00 211 VAL A CA 1
ATOM 1631 C C . VAL A 1 211 ? 7.626 0.649 3.372 1.00 90.00 211 VAL A C 1
ATOM 1633 O O . VAL A 1 211 ? 8.098 0.898 4.481 1.00 90.00 211 VAL A O 1
ATOM 1636 N N . TYR A 1 212 ? 8.125 1.200 2.266 1.00 80.50 212 TYR A N 1
ATOM 1637 C CA . TYR A 1 212 ? 9.193 2.216 2.298 1.00 80.50 212 TYR A CA 1
ATOM 1638 C C . TYR A 1 212 ? 8.719 3.582 1.792 1.00 80.50 212 TYR A C 1
ATOM 1640 O O . TYR A 1 212 ? 9.225 4.625 2.205 1.00 80.50 212 TYR A O 1
ATOM 1648 N N . LYS A 1 213 ? 7.736 3.596 0.888 1.00 86.31 213 LYS A N 1
ATOM 1649 C CA . LYS A 1 213 ? 7.149 4.816 0.336 1.00 86.31 213 LYS A CA 1
ATOM 1650 C C . LYS A 1 213 ? 5.674 4.589 0.067 1.00 86.31 213 LYS A C 1
ATOM 1652 O O . LYS A 1 213 ? 5.269 3.503 -0.333 1.00 86.31 213 LYS A O 1
ATOM 1657 N N . GLY A 1 214 ? 4.884 5.634 0.230 1.00 89.06 214 GLY A N 1
ATOM 1658 C CA . GLY A 1 214 ? 3.494 5.619 -0.179 1.00 89.06 214 GLY A CA 1
ATOM 1659 C C . GLY A 1 214 ? 2.800 6.930 0.115 1.00 89.06 214 GLY A C 1
ATOM 1660 O O . GLY A 1 214 ? 3.412 7.861 0.645 1.00 89.06 214 GLY A O 1
ATOM 1661 N N . LYS A 1 215 ? 1.540 7.009 -0.290 1.00 90.25 215 LYS A N 1
ATOM 1662 C CA . LYS A 1 215 ? 0.696 8.188 -0.112 1.00 90.25 215 LYS A CA 1
ATOM 1663 C C . LYS A 1 215 ? -0.777 7.801 -0.106 1.00 90.25 215 LYS A C 1
ATOM 1665 O O . LYS A 1 215 ? -1.168 6.795 -0.692 1.00 90.25 215 LYS A O 1
ATOM 1670 N N . ILE A 1 216 ? -1.585 8.669 0.489 1.00 93.56 216 ILE A N 1
ATOM 1671 C CA . ILE A 1 216 ? -3.041 8.655 0.360 1.00 93.56 216 ILE A CA 1
ATOM 1672 C C . ILE A 1 216 ? -3.431 9.699 -0.686 1.00 93.56 216 ILE A C 1
ATOM 1674 O O . ILE A 1 216 ? -2.932 10.826 -0.677 1.00 93.56 216 ILE A O 1
ATOM 1678 N N . ASN A 1 217 ? -4.338 9.330 -1.578 1.00 93.69 217 ASN A N 1
ATOM 1679 C CA . ASN A 1 217 ? -4.811 10.153 -2.678 1.00 93.69 217 ASN A CA 1
ATOM 1680 C C . ASN A 1 217 ? -6.172 10.782 -2.323 1.00 93.69 217 ASN A C 1
ATOM 1682 O O . ASN A 1 217 ? -7.222 10.332 -2.773 1.00 93.69 217 ASN A O 1
ATOM 1686 N N . LEU A 1 218 ? -6.157 11.832 -1.495 1.00 86.06 218 LEU A N 1
ATOM 1687 C CA . LEU A 1 218 ? -7.379 12.421 -0.919 1.00 86.06 218 LEU A CA 1
ATOM 1688 C C . LEU A 1 218 ? -8.326 13.059 -1.954 1.00 86.06 218 LEU A C 1
ATOM 1690 O O . LEU A 1 218 ? -9.540 13.019 -1.781 1.00 86.06 218 LEU A O 1
ATOM 1694 N N . ASN A 1 219 ? -7.782 13.631 -3.032 1.00 87.62 219 ASN A N 1
ATOM 1695 C CA . ASN A 1 219 ? -8.533 14.486 -3.962 1.00 87.62 219 ASN A CA 1
ATOM 1696 C C . ASN A 1 219 ? -8.636 13.911 -5.383 1.00 87.62 219 ASN A C 1
ATOM 1698 O O . ASN A 1 219 ? -8.877 14.655 -6.333 1.00 87.62 219 ASN A O 1
ATOM 1702 N N . THR A 1 220 ? -8.429 12.604 -5.558 1.00 92.44 220 THR A N 1
ATOM 1703 C CA . THR A 1 220 ? -8.498 11.989 -6.890 1.00 92.44 220 THR A CA 1
ATOM 1704 C C . THR A 1 220 ? -9.959 11.784 -7.311 1.00 92.44 220 THR A C 1
ATOM 1706 O O . THR A 1 220 ? -10.709 11.113 -6.592 1.00 92.44 220 THR A O 1
ATOM 1709 N N . PRO A 1 221 ? -10.403 12.343 -8.453 1.00 95.19 221 PRO A N 1
ATOM 1710 C CA . PRO A 1 221 ? -11.740 12.085 -8.976 1.00 95.19 221 PRO A CA 1
ATOM 1711 C C . PRO A 1 221 ? -11.841 10.674 -9.572 1.00 95.19 221 PRO A C 1
ATOM 1713 O O . PRO A 1 221 ? -10.836 10.071 -9.944 1.00 95.19 221 PRO A O 1
ATOM 1716 N N . MET A 1 222 ? -13.067 10.159 -9.694 1.00 96.94 222 MET A N 1
ATOM 1717 C CA . MET A 1 222 ? -13.324 8.942 -10.472 1.00 96.94 222 MET A CA 1
ATOM 1718 C C . MET A 1 222 ? -12.996 9.198 -11.947 1.00 96.94 222 MET A C 1
ATOM 1720 O O . MET A 1 222 ? -13.423 10.205 -12.513 1.00 96.94 222 MET A O 1
ATOM 1724 N N . ALA A 1 223 ? -12.275 8.274 -12.570 1.00 97.62 223 ALA A N 1
ATOM 1725 C CA . ALA A 1 223 ? -11.907 8.305 -13.976 1.00 97.62 223 ALA A CA 1
ATOM 1726 C C . ALA A 1 223 ? -12.489 7.086 -14.716 1.00 97.62 223 ALA A C 1
ATOM 1728 O O . ALA A 1 223 ? -12.642 6.018 -14.118 1.00 97.62 223 ALA A O 1
ATOM 1729 N N . PRO A 1 224 ? -12.812 7.201 -16.017 1.00 98.06 224 PRO A N 1
ATOM 1730 C CA . PRO A 1 224 ? -13.156 6.054 -16.850 1.00 98.06 224 PRO A CA 1
ATOM 1731 C C . PRO A 1 224 ? -12.043 5.005 -16.870 1.00 98.06 224 PRO A C 1
ATOM 1733 O O . PRO A 1 224 ? -10.869 5.342 -17.010 1.00 98.06 224 PRO A O 1
ATOM 1736 N N . LEU A 1 225 ? -12.420 3.726 -16.842 1.00 96.88 225 LEU A N 1
ATOM 1737 C CA . LEU A 1 225 ? -11.493 2.590 -16.886 1.00 96.88 225 LEU A CA 1
ATOM 1738 C C . LEU A 1 225 ? -10.521 2.637 -18.077 1.00 96.88 225 LEU A C 1
ATOM 1740 O O . LEU A 1 225 ? -9.382 2.208 -17.957 1.00 96.88 225 LEU A O 1
ATOM 1744 N N . ALA A 1 226 ? -10.931 3.210 -19.211 1.00 95.38 226 ALA A N 1
ATOM 1745 C CA . ALA A 1 226 ? -10.070 3.366 -20.386 1.00 95.38 226 ALA A CA 1
ATOM 1746 C C . ALA A 1 226 ? -8.823 4.246 -20.143 1.00 95.38 226 ALA A C 1
ATOM 1748 O O . ALA A 1 226 ? -7.910 4.228 -20.964 1.00 95.38 226 ALA A O 1
ATOM 1749 N N . GLN A 1 227 ? -8.783 5.017 -19.049 1.00 96.38 227 GLN A N 1
ATOM 1750 C CA . GLN A 1 227 ? -7.626 5.831 -18.658 1.00 96.38 227 GLN A CA 1
ATOM 1751 C C . GLN A 1 227 ? -6.607 5.068 -17.798 1.00 96.38 227 GLN A C 1
ATOM 1753 O O . GLN A 1 227 ? -5.486 5.546 -17.643 1.00 96.38 227 GLN A O 1
ATOM 1758 N N . ALA A 1 228 ? -6.970 3.903 -17.250 1.00 95.50 228 ALA A N 1
ATOM 1759 C CA . ALA A 1 228 ? -6.026 3.025 -16.560 1.00 95.50 228 ALA A CA 1
ATOM 1760 C C . ALA A 1 228 ? -5.024 2.421 -17.553 1.00 95.50 228 ALA A C 1
ATOM 1762 O O . ALA A 1 228 ? -5.359 2.188 -18.720 1.00 95.50 228 ALA A O 1
ATOM 1763 N N . ASP A 1 229 ? -3.816 2.097 -17.090 1.00 95.00 229 ASP A N 1
ATOM 1764 C CA . ASP A 1 229 ? -2.907 1.261 -17.873 1.00 95.00 229 ASP A CA 1
ATOM 1765 C C . ASP A 1 229 ? -3.455 -0.170 -18.026 1.00 95.00 229 ASP A C 1
ATOM 1767 O O . ASP A 1 229 ? -4.390 -0.588 -17.343 1.00 95.00 229 ASP A O 1
ATOM 1771 N N . ARG A 1 230 ? -2.870 -0.958 -18.936 1.00 94.00 230 ARG A N 1
ATOM 1772 C CA . ARG A 1 230 ? -3.360 -2.313 -19.237 1.00 94.00 230 ARG A CA 1
ATOM 1773 C C . ARG A 1 230 ? -3.362 -3.236 -18.009 1.00 94.00 230 ARG A C 1
ATOM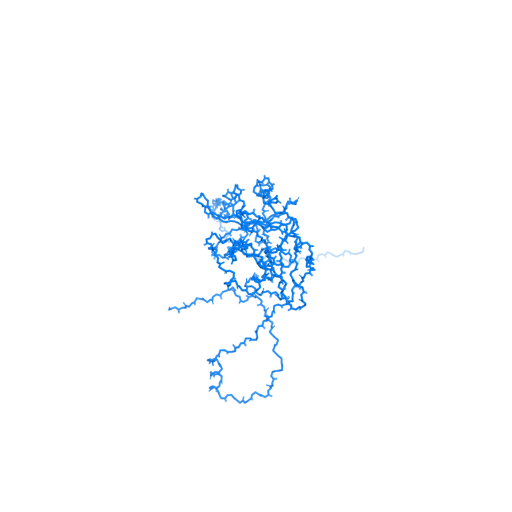 1775 O O . ARG A 1 230 ? -4.257 -4.071 -17.897 1.00 94.00 230 ARG A O 1
ATOM 1782 N N . GLY A 1 231 ? -2.369 -3.142 -17.127 1.00 93.19 231 GLY A N 1
ATOM 1783 C CA . GLY A 1 231 ? -2.290 -3.984 -15.932 1.00 93.19 231 GLY A CA 1
ATOM 1784 C C . GLY A 1 231 ? -3.395 -3.634 -14.940 1.00 93.19 231 GLY A C 1
ATOM 1785 O O . GLY A 1 231 ? -4.138 -4.510 -14.495 1.00 93.19 231 GLY A O 1
ATOM 1786 N N . GLN A 1 232 ? -3.569 -2.342 -14.678 1.00 95.12 232 GLN A N 1
ATOM 1787 C CA . GLN A 1 232 ? -4.622 -1.830 -13.811 1.00 95.12 232 GLN A CA 1
ATOM 1788 C C . GLN A 1 232 ? -6.024 -2.100 -14.386 1.00 95.12 232 GLN A C 1
ATOM 1790 O O . GLN A 1 232 ? -6.914 -2.504 -13.640 1.00 95.12 232 GLN A O 1
ATOM 1795 N N . GLN A 1 233 ? -6.218 -1.996 -15.708 1.00 97.00 233 GLN A N 1
ATOM 1796 C CA . GLN A 1 233 ? -7.474 -2.393 -16.360 1.00 97.00 233 GLN A CA 1
ATOM 1797 C C . GLN A 1 233 ? -7.826 -3.853 -16.063 1.00 97.00 233 GLN A C 1
ATOM 1799 O O . GLN A 1 233 ? -8.941 -4.137 -15.633 1.00 97.00 233 GLN A O 1
ATOM 1804 N N . ARG A 1 234 ? -6.866 -4.773 -16.219 1.00 96.69 234 ARG A N 1
ATOM 1805 C CA . ARG A 1 234 ? -7.071 -6.204 -15.936 1.00 96.69 234 ARG A CA 1
ATOM 1806 C C . ARG A 1 234 ? -7.413 -6.458 -14.467 1.00 96.69 234 ARG A C 1
ATOM 1808 O O . ARG A 1 234 ? -8.297 -7.262 -14.184 1.00 96.69 234 ARG A O 1
ATOM 1815 N N . LEU A 1 235 ? -6.741 -5.767 -13.544 1.00 96.81 235 LEU A N 1
ATOM 1816 C CA . LEU A 1 235 ? -7.037 -5.838 -12.110 1.00 96.81 235 LEU A CA 1
ATOM 1817 C C . LEU A 1 235 ? -8.459 -5.366 -11.797 1.00 96.81 235 LEU A C 1
ATOM 1819 O O . LEU A 1 235 ? -9.188 -6.062 -11.092 1.00 96.81 235 LEU A O 1
ATOM 1823 N N . ILE A 1 236 ? -8.873 -4.229 -12.355 1.00 97.69 236 ILE A N 1
ATOM 1824 C CA . ILE A 1 236 ? -10.220 -3.683 -12.161 1.00 97.69 236 ILE A CA 1
ATOM 1825 C C . ILE A 1 236 ? -11.278 -4.616 -12.760 1.00 97.69 236 ILE A C 1
ATOM 1827 O O . ILE A 1 236 ? -12.290 -4.895 -12.122 1.00 97.69 236 ILE A O 1
ATOM 1831 N N . GLU A 1 237 ? -11.045 -5.156 -13.954 1.00 97.12 237 GLU A N 1
ATOM 1832 C CA . GLU A 1 237 ? -11.975 -6.090 -14.597 1.00 97.12 237 GLU A CA 1
ATOM 1833 C C . GLU A 1 237 ? -12.128 -7.398 -13.813 1.00 97.12 237 GLU A C 1
ATOM 1835 O O . GLU A 1 237 ? -13.246 -7.908 -13.689 1.00 97.12 237 GLU A O 1
ATOM 1840 N N . ALA A 1 238 ? -11.039 -7.911 -13.231 1.00 96.88 238 ALA A N 1
ATOM 1841 C CA . ALA A 1 238 ? -11.076 -9.060 -12.330 1.00 96.88 238 ALA A CA 1
ATOM 1842 C C . ALA A 1 238 ? -11.798 -8.737 -11.012 1.00 96.88 238 ALA A C 1
ATOM 1844 O O . ALA A 1 238 ? -12.612 -9.535 -10.542 1.00 96.88 238 ALA A O 1
ATOM 1845 N N . ALA A 1 239 ? -11.556 -7.553 -10.442 1.00 97.19 239 ALA A N 1
ATOM 1846 C CA . ALA A 1 239 ? -12.249 -7.068 -9.252 1.00 97.19 239 ALA A CA 1
ATOM 1847 C C . ALA A 1 239 ? -13.748 -6.827 -9.494 1.00 97.19 239 ALA A C 1
ATOM 1849 O O . ALA A 1 239 ? -14.528 -6.879 -8.557 1.00 97.19 239 ALA A O 1
ATOM 1850 N N . CYS A 1 240 ? -14.186 -6.610 -10.733 1.00 97.12 240 CYS A N 1
ATOM 1851 C CA . CYS A 1 240 ? -15.608 -6.500 -11.057 1.00 97.12 240 CYS A CA 1
ATOM 1852 C C . CYS A 1 240 ? -16.313 -7.844 -11.283 1.00 97.12 240 CYS A C 1
ATOM 1854 O O . CYS A 1 240 ? -17.523 -7.867 -11.516 1.00 97.12 240 CYS A O 1
ATOM 1856 N N . GLN A 1 241 ? -15.590 -8.965 -11.208 1.00 96.06 241 GLN A N 1
ATOM 1857 C CA . GLN A 1 241 ? -16.204 -10.291 -11.221 1.00 96.06 241 GLN A CA 1
ATOM 1858 C C . GLN A 1 241 ? -16.862 -10.618 -9.870 1.00 96.06 241 GLN A C 1
ATOM 1860 O O . GLN A 1 241 ? -16.468 -10.068 -8.841 1.00 96.06 241 GLN A O 1
ATOM 1865 N N . PRO A 1 242 ? -17.835 -11.547 -9.833 1.00 92.50 242 PRO A N 1
ATOM 1866 C CA . PRO A 1 242 ? -18.411 -12.017 -8.579 1.00 92.50 242 PRO A CA 1
ATOM 1867 C C . PRO A 1 242 ? -17.343 -12.562 -7.622 1.00 92.50 242 PRO A C 1
ATOM 1869 O O . PRO A 1 242 ? -16.420 -13.257 -8.045 1.00 92.50 242 PRO A O 1
ATOM 1872 N N . ALA A 1 243 ? -17.519 -12.353 -6.315 1.00 89.44 243 ALA A N 1
ATOM 1873 C CA . ALA A 1 243 ? -16.568 -12.813 -5.296 1.00 89.44 243 ALA A CA 1
ATOM 1874 C C . ALA A 1 243 ? -16.295 -14.335 -5.334 1.00 89.44 243 ALA A C 1
ATOM 1876 O O . ALA A 1 243 ? -15.205 -14.789 -4.982 1.00 89.44 243 ALA A O 1
ATOM 1877 N N . ALA A 1 244 ? -17.263 -15.130 -5.809 1.00 91.19 244 ALA A N 1
ATOM 1878 C CA . ALA A 1 244 ? -17.093 -16.566 -6.040 1.00 91.19 244 ALA A CA 1
ATOM 1879 C C . ALA A 1 244 ? -15.998 -16.875 -7.079 1.00 91.19 244 ALA A C 1
ATOM 1881 O O . ALA A 1 244 ? -15.273 -17.855 -6.925 1.00 91.19 244 ALA A O 1
ATOM 1882 N N . SER A 1 245 ? -15.823 -16.020 -8.090 1.00 93.31 245 SER A N 1
ATOM 1883 C CA . SER A 1 245 ? -14.763 -16.152 -9.093 1.00 93.31 245 SER A CA 1
ATOM 1884 C C . SER A 1 245 ? -13.380 -15.937 -8.478 1.00 93.31 245 SER A C 1
ATOM 1886 O O . SER A 1 245 ? -12.437 -16.639 -8.826 1.00 93.31 245 SER A O 1
ATOM 1888 N N . TRP A 1 246 ? -13.247 -15.028 -7.505 1.00 93.81 246 TRP A N 1
ATOM 1889 C CA . TRP A 1 246 ? -11.972 -14.810 -6.809 1.00 93.81 246 TRP A CA 1
ATOM 1890 C C . TRP A 1 246 ? -11.568 -16.014 -5.960 1.00 93.81 246 TRP A C 1
ATOM 1892 O O . TRP A 1 246 ? -10.386 -16.308 -5.825 1.00 93.81 246 TRP A O 1
ATOM 1902 N N . ALA A 1 247 ? -12.539 -16.742 -5.402 1.00 89.81 247 ALA A N 1
ATOM 1903 C CA . ALA A 1 247 ? -12.269 -17.955 -4.631 1.00 89.81 247 ALA A CA 1
ATOM 1904 C C . ALA A 1 247 ? -11.648 -19.080 -5.479 1.00 89.81 247 ALA A C 1
ATOM 1906 O O . ALA A 1 247 ? -10.972 -19.946 -4.931 1.00 89.81 247 ALA A O 1
ATOM 1907 N N . GLN A 1 248 ? -11.873 -19.058 -6.795 1.00 92.19 248 GLN A N 1
ATOM 1908 C CA . GLN A 1 248 ? -11.312 -20.020 -7.746 1.00 92.19 248 GLN A CA 1
ATOM 1909 C C . GLN A 1 248 ? -9.926 -19.607 -8.259 1.00 92.19 248 GLN A C 1
ATOM 1911 O O . GLN A 1 248 ? -9.233 -20.418 -8.870 1.00 92.19 248 GLN A O 1
ATOM 1916 N N . MET A 1 249 ? -9.506 -18.363 -8.015 1.00 95.12 249 MET A N 1
ATOM 1917 C CA . MET A 1 249 ? -8.181 -17.888 -8.397 1.00 95.12 249 MET A CA 1
ATOM 1918 C C . MET A 1 249 ? -7.099 -18.526 -7.523 1.00 95.12 249 MET A C 1
ATOM 1920 O O . MET A 1 249 ? -7.265 -18.737 -6.313 1.00 95.12 249 MET A O 1
ATOM 1924 N N . ALA A 1 250 ? -5.955 -18.792 -8.149 1.00 94.69 250 ALA A N 1
ATOM 1925 C CA . ALA A 1 250 ? -4.802 -19.348 -7.466 1.00 94.69 250 ALA A CA 1
ATOM 1926 C C . ALA A 1 250 ? -4.260 -18.365 -6.421 1.00 94.69 250 ALA A C 1
ATOM 1928 O O . ALA A 1 250 ? -4.217 -17.151 -6.636 1.00 94.69 250 ALA A O 1
ATOM 1929 N N . THR A 1 251 ? -3.806 -18.898 -5.291 1.00 95.06 251 THR A N 1
ATOM 1930 C CA . THR A 1 251 ? -2.946 -18.140 -4.381 1.00 95.06 251 THR A CA 1
ATOM 1931 C C . THR A 1 251 ? -1.587 -17.956 -5.067 1.00 95.06 251 THR A C 1
ATOM 1933 O O . THR A 1 251 ? -1.024 -18.954 -5.532 1.00 95.06 251 THR A O 1
ATOM 1936 N N . PRO A 1 252 ? -1.056 -16.723 -5.178 1.00 93.06 252 PRO A N 1
ATOM 1937 C CA . PRO A 1 252 ? 0.263 -16.515 -5.757 1.00 93.06 252 PRO A CA 1
ATOM 1938 C C . PRO A 1 252 ? 1.310 -17.239 -4.900 1.00 93.06 252 PRO A C 1
ATOM 1940 O O . PRO A 1 252 ? 1.245 -17.162 -3.668 1.00 93.06 252 PRO A O 1
ATOM 1943 N N . PRO A 1 253 ? 2.279 -17.942 -5.508 1.00 90.06 253 PRO A N 1
ATOM 1944 C CA . PRO A 1 253 ? 3.400 -18.475 -4.751 1.00 90.06 253 PRO A CA 1
ATOM 1945 C C . PRO A 1 253 ? 4.245 -17.326 -4.187 1.00 90.06 253 PRO A C 1
ATOM 1947 O O . PRO A 1 253 ? 4.168 -16.185 -4.644 1.00 90.06 253 PRO A O 1
ATOM 1950 N N . MET A 1 254 ? 5.085 -17.626 -3.198 1.00 86.12 254 MET A N 1
ATOM 1951 C CA . MET A 1 254 ? 6.068 -16.653 -2.729 1.00 86.12 254 MET A CA 1
ATOM 1952 C C . MET A 1 254 ? 7.046 -16.328 -3.865 1.00 86.12 254 MET A C 1
ATOM 1954 O O . MET A 1 254 ? 7.564 -17.236 -4.518 1.00 86.12 254 MET A O 1
ATOM 1958 N N . ARG A 1 255 ? 7.303 -15.036 -4.089 1.00 84.44 255 ARG A N 1
ATOM 1959 C CA . ARG A 1 255 ? 8.211 -14.555 -5.131 1.00 84.44 255 ARG A CA 1
ATOM 1960 C C . ARG A 1 255 ? 9.338 -13.735 -4.533 1.00 84.44 255 ARG A C 1
ATOM 1962 O O . ARG A 1 255 ? 9.090 -12.780 -3.807 1.00 84.44 255 ARG A O 1
ATOM 1969 N N . THR A 1 256 ? 10.553 -14.048 -4.956 1.00 89.44 256 THR A N 1
ATOM 1970 C CA . THR A 1 256 ? 11.690 -13.132 -4.876 1.00 89.44 256 THR A CA 1
ATOM 1971 C C . THR A 1 256 ? 11.909 -12.562 -6.278 1.00 89.44 256 THR A C 1
ATOM 1973 O O . THR A 1 256 ? 12.143 -13.347 -7.204 1.00 89.44 256 THR A O 1
ATOM 1976 N N . PRO A 1 257 ? 11.760 -11.243 -6.488 1.00 90.19 257 PRO A N 1
ATOM 1977 C CA . PRO A 1 257 ? 12.048 -10.629 -7.777 1.00 90.19 257 PRO A CA 1
ATOM 1978 C C . PRO A 1 257 ? 13.494 -10.873 -8.218 1.00 90.19 257 PRO A C 1
ATOM 1980 O O . PRO A 1 257 ? 14.409 -11.035 -7.412 1.00 90.19 257 PRO A O 1
ATOM 1983 N N . LEU A 1 258 ? 13.710 -10.873 -9.528 1.00 89.69 258 LEU A N 1
ATOM 1984 C CA . LEU A 1 258 ? 15.040 -10.879 -10.119 1.00 89.69 258 LEU A CA 1
ATOM 1985 C C . LEU A 1 258 ? 15.734 -9.524 -9.880 1.00 89.69 258 LEU A C 1
ATOM 1987 O O . LEU A 1 258 ? 15.062 -8.518 -9.628 1.00 89.69 258 LEU A O 1
ATOM 1991 N N . PRO A 1 259 ? 17.074 -9.451 -9.980 1.00 87.00 259 PRO A N 1
ATOM 1992 C CA . PRO A 1 259 ? 17.791 -8.181 -9.893 1.00 87.00 259 PRO A CA 1
ATOM 1993 C C . PRO A 1 259 ? 17.227 -7.124 -10.858 1.00 87.00 259 PRO A C 1
ATOM 1995 O O . PRO A 1 259 ? 16.746 -7.497 -11.933 1.00 87.00 259 PRO A O 1
ATOM 1998 N N . PRO A 1 260 ? 17.298 -5.820 -10.522 1.00 84.12 260 PRO A N 1
ATOM 1999 C CA . PRO A 1 260 ? 16.819 -4.760 -11.402 1.00 84.12 260 PRO A CA 1
ATOM 2000 C C . PRO A 1 260 ? 17.395 -4.887 -12.812 1.00 84.12 260 PRO A C 1
ATOM 2002 O O . PRO A 1 260 ? 18.605 -5.061 -12.980 1.00 84.12 260 PRO A O 1
ATOM 2005 N N . GLN A 1 261 ? 16.542 -4.767 -13.827 1.00 77.06 261 GLN A N 1
ATOM 2006 C CA . GLN A 1 261 ? 17.013 -4.634 -15.199 1.00 77.06 261 GLN A CA 1
ATOM 2007 C C . GLN A 1 261 ? 17.485 -3.193 -15.404 1.00 77.06 261 GLN A C 1
ATOM 2009 O O . GLN A 1 261 ? 16.695 -2.253 -15.342 1.00 77.06 261 GLN A O 1
ATOM 2014 N N . LEU A 1 262 ? 18.790 -3.023 -15.601 1.00 72.06 262 LEU A N 1
ATOM 2015 C CA . LEU A 1 262 ? 19.395 -1.732 -15.898 1.00 72.06 262 LEU A CA 1
ATOM 2016 C C . LEU A 1 262 ? 19.614 -1.625 -17.403 1.00 72.06 262 LEU A C 1
ATOM 2018 O O . LEU A 1 262 ? 20.269 -2.480 -18.002 1.00 72.06 262 LEU A O 1
ATOM 2022 N N . ASP A 1 263 ? 19.086 -0.564 -18.003 1.00 71.12 263 ASP A N 1
ATOM 2023 C CA . ASP A 1 263 ? 19.395 -0.251 -19.391 1.00 71.12 263 ASP A CA 1
ATOM 2024 C C . ASP A 1 263 ? 20.865 0.145 -19.522 1.00 71.12 263 ASP A C 1
ATOM 2026 O O . ASP A 1 263 ? 21.422 0.850 -18.675 1.00 71.12 263 ASP A O 1
ATOM 2030 N N . THR A 1 264 ? 21.499 -0.277 -20.616 1.00 71.50 264 THR A N 1
ATOM 2031 C CA . THR A 1 264 ? 22.851 0.173 -20.944 1.00 71.50 264 THR A CA 1
ATOM 2032 C C . THR A 1 264 ? 22.837 1.698 -21.116 1.00 71.50 264 THR A C 1
ATOM 2034 O O . THR A 1 264 ? 22.133 2.195 -22.004 1.00 71.50 264 THR A O 1
ATOM 2037 N N . PRO A 1 265 ? 23.590 2.464 -20.302 1.00 72.44 265 PRO A N 1
ATOM 2038 C CA . PRO A 1 265 ? 23.635 3.910 -20.434 1.00 72.44 265 PRO A CA 1
ATOM 2039 C C . PRO A 1 265 ? 24.147 4.284 -21.823 1.00 72.44 265 PRO A C 1
ATOM 2041 O O . PRO A 1 265 ? 25.193 3.817 -22.275 1.00 72.44 265 PRO A O 1
ATOM 2044 N N . LYS A 1 266 ? 23.394 5.143 -22.509 1.00 80.88 266 LYS A N 1
ATOM 2045 C CA . LYS A 1 266 ? 23.784 5.685 -23.810 1.00 80.88 266 LYS A CA 1
ATOM 2046 C C . LYS A 1 266 ? 24.596 6.954 -23.590 1.00 80.88 266 LYS A C 1
ATOM 2048 O O . LYS A 1 266 ? 24.170 7.840 -22.851 1.00 80.88 266 LYS A O 1
ATOM 2053 N N . ALA A 1 267 ? 25.755 7.049 -24.238 1.00 83.19 267 ALA A N 1
ATOM 2054 C CA . ALA A 1 267 ? 26.537 8.278 -24.233 1.00 83.19 267 ALA A CA 1
ATOM 2055 C C . ALA A 1 267 ? 25.724 9.422 -24.861 1.00 83.19 267 ALA A C 1
ATOM 2057 O O . ALA A 1 267 ? 25.042 9.232 -25.872 1.00 83.19 267 ALA A O 1
ATOM 2058 N N . ALA A 1 268 ? 25.789 10.613 -24.261 1.00 88.81 268 ALA A N 1
ATOM 2059 C CA . ALA A 1 268 ? 25.113 11.783 -24.804 1.00 88.81 268 ALA A CA 1
ATOM 2060 C C . ALA A 1 268 ? 25.679 12.122 -26.199 1.00 88.81 268 ALA A C 1
ATOM 2062 O O . ALA A 1 268 ? 26.901 12.087 -26.370 1.00 88.81 268 ALA A O 1
ATOM 2063 N N . PRO A 1 269 ? 24.846 12.522 -27.180 1.00 92.50 269 PRO A N 1
ATOM 2064 C CA . PRO A 1 269 ? 25.320 12.824 -28.533 1.00 92.50 269 PRO A CA 1
ATOM 2065 C C . PRO A 1 269 ? 26.447 13.863 -28.581 1.00 92.50 269 PRO A C 1
ATOM 2067 O O . PRO A 1 269 ? 27.373 13.727 -29.369 1.00 92.50 269 PRO A O 1
ATOM 2070 N N . ALA A 1 270 ? 26.417 14.866 -27.697 1.00 91.50 270 ALA A N 1
ATOM 2071 C CA . ALA A 1 270 ? 27.475 15.873 -27.600 1.00 91.50 270 ALA A CA 1
ATOM 2072 C C . ALA A 1 270 ? 28.823 15.291 -27.135 1.00 91.50 270 ALA A C 1
ATOM 2074 O O . ALA A 1 270 ? 29.870 15.730 -27.599 1.00 91.50 270 ALA A O 1
ATOM 2075 N N . VAL A 1 271 ? 28.804 14.286 -26.250 1.00 91.12 271 VAL A N 1
ATOM 2076 C CA . VAL A 1 271 ? 30.019 13.580 -25.812 1.00 91.12 271 VAL A CA 1
ATOM 2077 C C . VAL A 1 271 ? 30.588 12.763 -26.966 1.00 91.12 271 VAL A C 1
ATOM 2079 O O . VAL A 1 271 ? 31.788 12.818 -27.209 1.00 91.12 271 VAL A O 1
ATOM 2082 N N . LEU A 1 272 ? 29.727 12.062 -27.710 1.00 91.44 272 LEU A N 1
ATOM 2083 C CA . LEU A 1 272 ? 30.138 11.317 -28.902 1.00 91.44 272 LEU A CA 1
ATOM 2084 C C . LEU A 1 272 ? 30.753 12.249 -29.957 1.00 91.44 272 LEU A C 1
ATOM 2086 O O . LEU A 1 272 ? 31.859 11.995 -30.417 1.00 91.44 272 LEU A O 1
ATOM 2090 N N . ALA A 1 273 ? 30.113 13.387 -30.240 1.00 91.88 273 ALA A N 1
ATOM 2091 C CA . ALA A 1 273 ? 30.633 14.381 -31.178 1.00 91.88 273 ALA A CA 1
ATOM 2092 C C . ALA A 1 273 ? 31.983 14.978 -30.735 1.00 91.88 273 ALA A C 1
ATOM 2094 O O . ALA A 1 273 ? 32.860 15.216 -31.564 1.00 91.88 273 ALA A O 1
ATOM 2095 N N . ALA A 1 274 ? 32.171 15.212 -29.432 1.00 92.94 274 ALA A N 1
ATOM 2096 C CA . ALA A 1 274 ? 33.442 15.688 -28.895 1.00 92.94 274 ALA A CA 1
ATOM 2097 C C . ALA A 1 274 ? 34.556 14.638 -29.029 1.00 92.94 274 ALA A C 1
ATOM 2099 O O . ALA A 1 274 ? 35.682 14.997 -29.357 1.00 92.94 274 ALA A O 1
ATOM 2100 N N . ILE A 1 275 ? 34.246 13.354 -28.814 1.00 88.75 275 ILE A N 1
ATOM 2101 C CA . ILE A 1 275 ? 35.191 12.248 -29.029 1.00 88.75 275 ILE A CA 1
ATOM 2102 C C . ILE A 1 275 ? 35.580 12.160 -30.509 1.00 88.75 275 ILE A C 1
ATOM 2104 O O . ILE A 1 275 ? 36.768 12.064 -30.815 1.00 88.75 275 ILE A O 1
ATOM 2108 N N . ASP A 1 276 ? 34.612 12.261 -31.421 1.00 90.56 276 ASP A N 1
ATOM 2109 C CA . ASP A 1 276 ? 34.864 12.224 -32.866 1.00 90.56 276 ASP A CA 1
ATOM 2110 C C . ASP A 1 276 ? 35.773 13.380 -33.319 1.00 90.56 276 ASP A C 1
ATOM 2112 O O . ASP A 1 276 ? 36.685 13.190 -34.129 1.00 90.56 276 ASP A O 1
ATOM 2116 N N . ALA A 1 277 ? 35.590 14.576 -32.747 1.00 94.25 277 ALA A N 1
ATOM 2117 C CA . ALA A 1 277 ? 36.409 15.751 -33.047 1.00 94.25 277 ALA A CA 1
ATOM 2118 C C . ALA A 1 277 ? 37.891 15.590 -32.658 1.00 94.25 277 ALA A C 1
ATOM 2120 O O . ALA A 1 277 ? 38.742 16.281 -33.218 1.00 94.25 277 ALA A O 1
ATOM 2121 N N . LEU A 1 278 ? 38.219 14.675 -31.738 1.00 92.94 278 LEU A N 1
ATOM 2122 C CA . LEU A 1 278 ? 39.604 14.390 -31.348 1.00 92.94 278 LEU A CA 1
ATOM 2123 C C . LEU A 1 278 ? 40.374 13.583 -32.403 1.00 92.94 278 LEU A C 1
ATOM 2125 O O . LEU A 1 278 ? 41.587 13.439 -32.261 1.00 92.94 278 LEU A O 1
ATOM 2129 N N . GLN A 1 279 ? 39.698 13.053 -33.434 1.00 91.94 279 GLN A N 1
ATOM 2130 C CA . GLN A 1 279 ? 40.306 12.277 -34.527 1.00 91.94 279 GLN A CA 1
ATOM 2131 C C . GLN A 1 279 ? 41.264 11.185 -34.024 1.00 91.94 279 GLN A C 1
ATOM 2133 O O . GLN A 1 279 ? 42.347 10.965 -34.572 1.00 91.94 279 GLN A O 1
ATOM 2138 N N . LEU A 1 280 ? 40.877 10.515 -32.937 1.00 87.50 280 LEU A N 1
ATOM 2139 C CA . LEU A 1 280 ? 41.701 9.480 -32.331 1.00 87.50 280 LEU A CA 1
ATOM 2140 C C . LEU A 1 280 ? 41.873 8.307 -33.311 1.00 87.50 280 LEU A C 1
ATOM 2142 O O . LEU A 1 280 ? 40.935 7.958 -34.033 1.00 87.50 280 LEU A O 1
ATOM 2146 N N . PRO A 1 281 ? 43.056 7.670 -33.344 1.00 87.44 281 PRO A N 1
ATOM 2147 C CA . PRO A 1 281 ? 43.244 6.459 -34.130 1.00 87.44 281 PRO A CA 1
ATOM 2148 C C . PRO A 1 281 ? 42.273 5.372 -33.659 1.00 87.44 281 PRO A C 1
ATOM 2150 O O . PRO A 1 281 ? 41.894 5.338 -32.485 1.00 87.44 281 PRO A O 1
ATOM 2153 N N . GLN A 1 282 ? 41.897 4.461 -34.562 1.00 84.31 282 GLN A N 1
ATOM 2154 C CA . GLN A 1 282 ? 40.966 3.390 -34.211 1.00 84.31 282 GLN A CA 1
ATOM 2155 C C . GLN A 1 282 ? 41.446 2.610 -32.974 1.00 84.31 282 GLN A C 1
ATOM 2157 O O . GLN A 1 282 ? 42.643 2.301 -32.869 1.00 84.31 282 GLN A O 1
ATOM 2162 N N . PRO A 1 283 ? 40.529 2.271 -32.046 1.00 84.69 283 PRO A N 1
ATOM 2163 C CA . PRO A 1 283 ? 40.867 1.464 -30.888 1.00 84.69 283 PRO A CA 1
ATOM 2164 C C . PRO A 1 283 ? 41.507 0.152 -31.333 1.00 84.69 283 PRO A C 1
ATOM 2166 O O . PRO A 1 283 ? 40.950 -0.592 -32.135 1.00 84.69 283 PRO A O 1
ATOM 2169 N N . ARG A 1 284 ? 42.693 -0.146 -30.797 1.00 87.50 284 ARG A N 1
ATOM 2170 C CA . ARG A 1 284 ? 43.403 -1.402 -31.092 1.00 87.50 284 ARG A CA 1
ATOM 2171 C C . ARG A 1 284 ? 42.793 -2.610 -30.380 1.00 87.50 284 ARG A C 1
ATOM 2173 O O . ARG A 1 284 ? 43.146 -3.739 -30.694 1.00 87.50 284 ARG A O 1
ATOM 2180 N N . LEU A 1 285 ? 41.927 -2.363 -29.400 1.00 84.94 285 LEU A N 1
ATOM 2181 C CA . LEU A 1 285 ? 41.268 -3.371 -28.583 1.00 84.94 285 LEU A CA 1
ATOM 2182 C C . LEU A 1 285 ? 39.761 -3.161 -28.671 1.00 84.94 285 LEU A C 1
ATOM 2184 O O . LEU A 1 285 ? 39.284 -2.028 -28.594 1.00 84.94 285 LEU A O 1
ATOM 2188 N N . THR A 1 286 ? 39.031 -4.262 -28.806 1.00 80.75 286 THR A N 1
ATOM 2189 C CA . THR A 1 286 ? 37.569 -4.263 -28.736 1.00 80.75 286 THR A CA 1
ATOM 2190 C C . THR A 1 286 ? 37.164 -4.574 -27.306 1.00 80.75 286 THR A C 1
ATOM 2192 O O . THR A 1 286 ? 37.682 -5.511 -26.701 1.00 80.75 286 THR A O 1
ATOM 2195 N N . LEU A 1 287 ? 36.252 -3.780 -26.751 1.00 76.62 287 LEU A N 1
ATOM 2196 C CA . LEU A 1 287 ? 35.677 -4.077 -25.448 1.00 76.62 287 LEU A CA 1
ATOM 2197 C C . LEU A 1 287 ? 34.589 -5.145 -25.631 1.00 76.62 287 LEU A C 1
ATOM 2199 O O . LEU A 1 287 ? 33.537 -4.855 -26.194 1.00 76.62 287 LEU A O 1
ATOM 2203 N N . GLU A 1 288 ? 34.847 -6.374 -25.187 1.00 74.12 288 GLU A N 1
ATOM 2204 C CA . GLU A 1 288 ? 33.907 -7.494 -25.366 1.00 74.12 288 GLU A CA 1
ATOM 2205 C C . GLU A 1 288 ? 32.764 -7.486 -24.346 1.00 74.12 288 GLU A C 1
ATOM 2207 O O . GLU A 1 288 ? 31.637 -7.859 -24.664 1.00 74.12 288 GLU A O 1
ATOM 2212 N N . ALA A 1 289 ? 33.039 -7.038 -23.119 1.00 65.81 289 ALA A N 1
ATOM 2213 C CA . ALA A 1 289 ? 32.048 -6.956 -22.058 1.00 65.81 289 ALA A CA 1
ATOM 2214 C C . ALA A 1 289 ? 32.274 -5.712 -21.201 1.00 65.81 289 ALA A C 1
ATOM 2216 O O . ALA A 1 289 ? 33.387 -5.439 -20.748 1.00 65.81 289 ALA A O 1
ATOM 2217 N N . LEU A 1 290 ? 31.189 -4.987 -20.934 1.00 64.69 290 LEU A N 1
ATOM 2218 C CA . LEU A 1 290 ? 31.160 -3.916 -19.952 1.00 64.69 290 LEU A CA 1
ATOM 2219 C C . LEU A 1 290 ? 30.332 -4.382 -18.756 1.00 64.69 290 LEU A C 1
ATOM 2221 O O . LEU A 1 290 ? 29.107 -4.457 -18.821 1.00 64.69 290 LEU A O 1
ATOM 2225 N N . HIS A 1 291 ? 31.015 -4.716 -17.665 1.00 59.06 291 HIS A N 1
ATOM 2226 C CA . HIS A 1 291 ? 30.360 -5.055 -16.409 1.00 59.06 291 HIS A CA 1
ATOM 2227 C C . HIS A 1 291 ? 30.099 -3.771 -15.629 1.00 59.06 291 HIS A C 1
ATOM 2229 O O . HIS A 1 291 ? 31.011 -3.188 -15.042 1.00 59.06 291 HIS A O 1
ATOM 2235 N N . TYR A 1 292 ? 28.847 -3.326 -15.618 1.00 60.22 292 TYR A N 1
ATOM 2236 C CA . TYR A 1 292 ? 28.435 -2.250 -14.731 1.00 60.22 292 TYR A CA 1
ATOM 2237 C C . TYR A 1 292 ? 28.307 -2.803 -13.317 1.00 60.22 292 TYR A C 1
ATOM 2239 O O . TYR A 1 292 ? 27.460 -3.650 -13.039 1.00 60.22 292 TYR A O 1
ATOM 2247 N N . ARG A 1 293 ? 29.140 -2.299 -12.410 1.00 49.31 293 ARG A N 1
ATOM 2248 C CA . ARG A 1 293 ? 28.918 -2.442 -10.978 1.00 49.31 293 ARG A CA 1
ATOM 2249 C C . ARG A 1 293 ? 28.322 -1.135 -10.480 1.00 49.31 293 ARG A C 1
ATOM 2251 O O . ARG A 1 293 ? 28.966 -0.093 -10.550 1.00 49.31 293 ARG A O 1
ATOM 2258 N N . TYR A 1 294 ? 27.076 -1.191 -10.028 1.00 53.34 294 TYR A N 1
ATOM 2259 C CA . TYR A 1 294 ? 26.418 -0.039 -9.432 1.00 53.34 294 TYR A CA 1
ATOM 2260 C C . TYR A 1 294 ? 26.670 -0.063 -7.925 1.00 53.34 294 TYR A C 1
ATOM 2262 O O . TYR A 1 294 ? 26.007 -0.793 -7.191 1.00 53.34 294 TYR A O 1
ATOM 2270 N N . ASP A 1 295 ? 27.642 0.718 -7.458 1.00 47.69 295 ASP A N 1
ATOM 2271 C CA . ASP A 1 295 ? 27.730 1.036 -6.037 1.00 47.69 295 ASP A CA 1
ATOM 2272 C C . ASP A 1 295 ? 26.672 2.119 -5.764 1.00 47.69 295 ASP A C 1
ATOM 2274 O O . ASP A 1 295 ? 26.803 3.264 -6.198 1.00 47.69 295 ASP A O 1
ATOM 2278 N N . ALA A 1 296 ? 25.589 1.766 -5.065 1.00 46.81 296 ALA A N 1
ATOM 2279 C CA . ALA A 1 296 ? 24.453 2.654 -4.770 1.00 46.81 296 ALA A CA 1
ATOM 2280 C C . ALA A 1 296 ? 24.782 3.849 -3.837 1.00 46.81 296 ALA A C 1
ATOM 2282 O O . ALA A 1 296 ? 23.883 4.475 -3.281 1.00 46.81 296 ALA A O 1
ATOM 2283 N N . LEU A 1 297 ? 26.065 4.195 -3.695 1.00 42.66 297 LEU A N 1
ATOM 2284 C CA . LEU A 1 297 ? 26.593 5.280 -2.868 1.00 42.66 297 LEU A CA 1
ATOM 2285 C C . LEU A 1 297 ? 26.519 6.668 -3.530 1.00 42.66 297 LEU A C 1
ATOM 2287 O O . LEU A 1 297 ? 26.738 7.667 -2.851 1.00 42.66 297 LEU A O 1
ATOM 2291 N N . VAL A 1 298 ? 26.188 6.774 -4.822 1.00 39.62 298 VAL A N 1
ATOM 2292 C CA . VAL A 1 298 ? 26.357 8.025 -5.589 1.00 39.62 298 VAL A CA 1
ATOM 2293 C C . VAL A 1 298 ? 25.024 8.673 -5.976 1.00 39.62 298 VAL A C 1
ATOM 2295 O O . VAL A 1 298 ? 24.755 8.860 -7.151 1.00 39.62 298 VAL A O 1
ATOM 2298 N N . LEU A 1 299 ? 24.169 9.024 -5.012 1.00 38.34 299 LEU A N 1
ATOM 2299 C CA . LEU A 1 299 ? 23.136 10.067 -5.209 1.00 38.34 299 LEU A CA 1
ATOM 2300 C C . LEU A 1 299 ? 22.863 10.899 -3.938 1.00 38.34 299 LEU A C 1
ATOM 2302 O O . LEU A 1 299 ? 21.853 11.591 -3.854 1.00 38.34 299 LEU A O 1
ATOM 2306 N N . ASN A 1 300 ? 23.780 10.898 -2.966 1.00 36.94 300 ASN A N 1
ATOM 2307 C CA . ASN A 1 300 ? 23.796 11.911 -1.911 1.00 36.94 300 ASN A CA 1
ATOM 2308 C C . ASN A 1 300 ? 24.753 13.031 -2.324 1.00 36.94 300 ASN A C 1
ATOM 2310 O O . ASN A 1 300 ? 25.914 13.038 -1.929 1.00 36.94 300 ASN A O 1
ATOM 2314 N N . GLY A 1 301 ? 24.266 13.975 -3.131 1.00 38.66 301 GLY A N 1
ATOM 2315 C CA . GLY A 1 301 ? 24.948 15.255 -3.293 1.00 38.66 301 GLY A CA 1
ATOM 2316 C C . GLY A 1 301 ? 24.953 15.833 -4.704 1.00 38.66 301 GLY A C 1
ATOM 2317 O O . GLY A 1 301 ? 25.658 15.356 -5.581 1.00 38.66 301 GLY A O 1
ATOM 2318 N N . ILE A 1 302 ? 24.271 16.974 -4.818 1.00 36.69 302 ILE A N 1
ATOM 2319 C CA . ILE A 1 302 ? 24.610 18.106 -5.690 1.00 36.69 302 ILE A CA 1
ATOM 2320 C C . ILE A 1 302 ? 24.322 17.916 -7.189 1.00 36.69 302 ILE A C 1
ATOM 2322 O O . ILE A 1 302 ? 25.204 17.660 -7.996 1.00 36.69 302 ILE A O 1
ATOM 2326 N N . CYS A 1 303 ? 23.089 18.251 -7.571 1.00 28.59 303 CYS A N 1
ATOM 2327 C CA . CYS A 1 303 ? 22.833 18.990 -8.808 1.00 28.59 303 CYS A CA 1
ATOM 2328 C C . CYS A 1 303 ? 21.948 20.194 -8.460 1.00 28.59 303 CYS A C 1
ATOM 2330 O O . CYS A 1 303 ? 20.727 20.131 -8.575 1.00 28.59 303 CYS A O 1
ATOM 2332 N N . GLN A 1 304 ? 22.557 21.287 -7.994 1.00 26.84 304 GLN A N 1
ATOM 2333 C CA . GLN A 1 304 ? 21.954 22.607 -8.177 1.00 26.84 304 GLN A CA 1
ATOM 2334 C C . GLN A 1 304 ? 22.514 23.204 -9.473 1.00 26.84 304 GLN A C 1
ATOM 2336 O O . GLN A 1 304 ? 23.733 23.189 -9.655 1.00 26.84 304 GLN A O 1
ATOM 2341 N N . PRO A 1 305 ? 21.670 23.732 -10.374 1.00 32.47 305 PRO A N 1
ATOM 2342 C CA . PRO A 1 305 ? 22.152 24.553 -11.469 1.00 32.47 305 PRO A CA 1
ATOM 2343 C C . PRO A 1 305 ? 22.637 25.884 -10.889 1.00 32.47 305 PRO A C 1
ATOM 2345 O O . PRO A 1 305 ? 21.854 26.648 -10.322 1.00 32.47 305 PRO A O 1
ATOM 2348 N N . VAL A 1 306 ? 23.932 26.154 -11.027 1.00 33.69 306 VAL A N 1
ATOM 2349 C CA . VAL A 1 306 ? 24.476 27.501 -10.846 1.00 33.69 306 VAL A CA 1
ATOM 2350 C C . VAL A 1 306 ? 23.877 28.373 -11.954 1.00 33.69 306 VAL A C 1
ATOM 2352 O O . VAL A 1 306 ? 24.021 28.050 -13.135 1.00 33.69 306 VAL A O 1
ATOM 2355 N N . ARG A 1 307 ? 23.149 29.424 -11.568 1.00 32.94 307 ARG A N 1
ATOM 2356 C CA . ARG A 1 307 ? 22.902 30.591 -12.423 1.00 32.94 307 ARG A CA 1
ATOM 2357 C C . ARG A 1 307 ? 24.011 31.601 -12.200 1.00 32.94 307 ARG A C 1
ATOM 2359 O O . ARG A 1 307 ? 24.422 31.735 -11.026 1.00 32.94 307 ARG A O 1
#

Radius of gyration: 30.11 Å; chains: 1; bounding box: 97×51×80 Å